Protein AF-A0A314U9C1-F1 (afdb_monomer)

Nearest PDB structures (foldseek):
  5jvl-assembly1_D  TM=9.775E-01  e=1.058E-41  Flaveria trinervia
  5lu4-assembly2_B  TM=9.783E-01  e=4.200E-40  Flaveria trinervia
  5lu4-assembly2_A-3  TM=9.770E-01  e=8.593E-40  Flaveria trinervia
  5jvn-assembly1_A  TM=7.670E-01  e=1.438E-41  Flaveria pringlei
  1vbg-assembly1_A-2  TM=8.220E-01  e=8.151E-39  Zea mays

Foldseek 3Di:
DPADQQDLQRHWFKKKWKAFPDDDPPLIAIQGRQRDDPSNLVSCCVPLNLQLSLVSLLSNLLSLCCQQVVQDSVLLVVLVVVLCVVVVHDDPVPDDSVSSVVSSVVSQVSCCVPPVDGDDNRSVVSVVSSQVSRQVSCPDPSNVVSCVVVVPDDTDTIDIDMGTDDFQQSFQLKWKKKWKCADQEQLHRDIGIFIDHNDDPVCVVVVPDDTHTCVSCCVRQVQLSVVVNVVQVVCCLVVVAIKIWIWIGHNSDIDTDDIDHDHHALNSLVNNLVVSVVVVSDPPVRSVVSDDPVSVCRVVVVVVVVVVVVVVVPDDDDDDDDDDDDDDDD

Radius of gyration: 23.73 Å; Cα contacts (8 Å, |Δi|>4): 498; chains: 1; bounding box: 76×44×63 Å

Mean predicted aligned error: 9.13 Å

Organism: NCBI:txid2094558

Structure (mmCIF, N/CA/C/O backbone):
data_AF-A0A314U9C1-F1
#
_entry.id   AF-A0A314U9C1-F1
#
loop_
_atom_site.group_PDB
_atom_site.id
_atom_site.type_symbol
_atom_site.label_atom_id
_atom_site.label_alt_id
_atom_site.label_comp_id
_atom_site.label_asym_id
_atom_site.label_entity_id
_atom_site.label_seq_id
_atom_site.pdbx_PDB_ins_code
_atom_site.Cartn_x
_atom_site.Cartn_y
_atom_site.Cartn_z
_atom_site.occupancy
_atom_site.B_iso_or_equiv
_atom_site.auth_seq_id
_atom_site.auth_comp_id
_atom_site.auth_asym_id
_atom_site.auth_atom_id
_atom_site.pdbx_PDB_model_num
ATOM 1 N N . MET A 1 1 ? -16.891 -12.366 -6.479 1.00 56.25 1 MET A N 1
ATOM 2 C CA . MET A 1 1 ? -16.934 -11.464 -5.307 1.00 56.25 1 MET A CA 1
ATOM 3 C C . MET A 1 1 ? -18.376 -11.018 -5.141 1.00 56.25 1 MET A C 1
ATOM 5 O O . MET A 1 1 ? -18.954 -10.585 -6.123 1.00 56.25 1 MET A O 1
ATOM 9 N N . GLY A 1 2 ? -18.967 -11.207 -3.962 1.00 78.88 2 GLY A N 1
ATOM 10 C CA . GLY A 1 2 ? -20.333 -10.768 -3.633 1.00 78.88 2 GLY A CA 1
ATOM 11 C C . GLY A 1 2 ? -20.333 -9.863 -2.402 1.00 78.88 2 GLY A C 1
ATOM 12 O O . GLY A 1 2 ? -21.156 -10.052 -1.516 1.00 78.88 2 GLY A O 1
ATOM 13 N N . ALA A 1 3 ? -19.320 -8.997 -2.307 1.00 89.44 3 ALA A N 1
ATOM 14 C CA . ALA A 1 3 ? -19.119 -8.063 -1.205 1.00 89.44 3 ALA A CA 1
ATOM 15 C C . ALA A 1 3 ? -19.839 -6.741 -1.490 1.00 89.44 3 ALA A C 1
ATOM 17 O O . ALA A 1 3 ? -19.961 -6.347 -2.652 1.00 89.44 3 ALA A O 1
ATOM 18 N N . ILE A 1 4 ? -20.314 -6.077 -0.439 1.00 94.12 4 ILE A N 1
ATOM 19 C CA . ILE A 1 4 ? -21.119 -4.857 -0.521 1.00 94.12 4 ILE A CA 1
ATOM 20 C C . ILE A 1 4 ? -20.472 -3.784 0.357 1.00 94.12 4 ILE A C 1
ATOM 22 O O . ILE A 1 4 ? -20.003 -4.048 1.465 1.00 94.12 4 ILE A O 1
ATOM 26 N N . LEU A 1 5 ? -20.409 -2.560 -0.167 1.00 95.81 5 LEU A N 1
ATOM 27 C CA . LEU A 1 5 ? -19.846 -1.419 0.546 1.00 95.81 5 LEU A CA 1
ATOM 28 C C . LEU A 1 5 ? -20.749 -1.072 1.740 1.00 95.81 5 LEU A C 1
ATOM 30 O O . LEU A 1 5 ? -21.926 -0.773 1.544 1.00 95.81 5 LEU A O 1
ATOM 34 N N . GLY A 1 6 ? -20.192 -1.117 2.952 1.00 94.12 6 GLY A N 1
ATOM 35 C CA . GLY A 1 6 ? -20.929 -0.868 4.195 1.00 94.12 6 GLY A CA 1
ATOM 36 C C . GLY A 1 6 ? -21.667 -2.068 4.789 1.00 94.12 6 GLY A C 1
ATOM 37 O O . GLY A 1 6 ? -22.345 -1.893 5.789 1.00 94.12 6 GLY A O 1
ATOM 38 N N . ASP A 1 7 ? -21.550 -3.269 4.212 1.00 95.31 7 ASP A N 1
ATOM 39 C CA . ASP A 1 7 ? -22.171 -4.486 4.758 1.00 95.31 7 ASP A CA 1
ATOM 40 C C . ASP A 1 7 ? -21.198 -5.224 5.702 1.00 95.31 7 ASP A C 1
ATOM 42 O O . ASP A 1 7 ? -20.182 -5.744 5.230 1.00 95.31 7 ASP A O 1
ATOM 46 N N . PRO A 1 8 ? -21.492 -5.343 7.012 1.00 94.12 8 PRO A N 1
ATOM 47 C CA . PRO A 1 8 ? -20.637 -6.064 7.959 1.00 94.12 8 PRO A CA 1
ATOM 48 C C . PRO A 1 8 ? -20.484 -7.560 7.660 1.00 94.12 8 PRO A C 1
ATOM 50 O O . PRO A 1 8 ? -19.458 -8.158 7.973 1.00 94.12 8 PRO A O 1
ATOM 53 N N . SER A 1 9 ? -21.486 -8.198 7.051 1.00 91.19 9 SER A N 1
ATOM 54 C CA . SER A 1 9 ? -21.455 -9.639 6.770 1.00 91.19 9 SER A CA 1
ATOM 55 C C . SER A 1 9 ? -20.537 -9.982 5.594 1.00 91.19 9 SER A C 1
ATOM 57 O O . SER A 1 9 ? -19.915 -11.049 5.555 1.00 91.19 9 SER A O 1
ATOM 59 N N . LYS A 1 10 ? -20.449 -9.073 4.616 1.00 88.62 10 LYS A N 1
ATOM 60 C CA . LYS A 1 10 ? -19.661 -9.227 3.388 1.00 88.62 10 LYS A CA 1
ATOM 61 C C . LYS A 1 10 ? -18.999 -7.897 3.016 1.00 88.62 10 LYS A C 1
ATOM 63 O O . LYS A 1 10 ? -19.335 -7.325 1.975 1.00 88.62 10 LYS A O 1
ATOM 68 N N . PRO A 1 11 ? -18.036 -7.427 3.824 1.00 92.38 11 PRO A N 1
ATOM 69 C CA . PRO A 1 11 ? -17.496 -6.086 3.680 1.00 92.38 11 PRO A CA 1
ATOM 70 C C . PRO A 1 11 ? -16.707 -5.941 2.379 1.00 92.38 11 PRO A C 1
ATOM 72 O O . PRO A 1 11 ? -15.810 -6.735 2.083 1.00 92.38 11 PRO A O 1
ATOM 75 N N . LEU A 1 12 ? -17.046 -4.914 1.600 1.00 95.12 12 LEU A N 1
ATOM 76 C CA . LEU A 1 12 ? -16.223 -4.412 0.502 1.00 95.12 12 LEU A CA 1
ATOM 77 C C . LEU A 1 12 ? -15.470 -3.179 0.992 1.00 95.12 12 LEU A C 1
ATOM 79 O O . LEU A 1 12 ? -16.096 -2.161 1.274 1.00 95.12 12 LEU A O 1
ATOM 83 N N . LEU A 1 13 ? -14.142 -3.268 1.050 1.00 96.94 13 LEU A N 1
ATOM 84 C CA . LEU A 1 13 ? -13.278 -2.116 1.296 1.00 96.94 13 LEU A CA 1
ATOM 85 C C . LEU A 1 13 ? -12.613 -1.672 -0.005 1.00 96.94 13 LEU A C 1
ATOM 87 O O . LEU A 1 13 ? -12.351 -2.493 -0.890 1.00 96.94 13 LEU A O 1
ATOM 91 N N . LEU A 1 14 ? -12.338 -0.376 -0.116 1.00 97.25 14 LEU A N 1
ATOM 92 C CA . LEU A 1 14 ? -11.800 0.248 -1.322 1.00 97.25 14 LEU A CA 1
ATOM 93 C C . LEU A 1 14 ? -10.474 0.963 -1.038 1.00 97.25 14 LEU A C 1
ATOM 95 O O . LEU A 1 14 ? -10.258 1.488 0.053 1.00 97.25 14 LEU A O 1
ATOM 99 N N . SER A 1 15 ? -9.599 1.016 -2.040 1.00 95.31 15 SER A N 1
ATOM 100 C CA . SER A 1 15 ? -8.511 1.988 -2.100 1.00 95.31 15 SER A CA 1
ATOM 101 C C . SER A 1 15 ? -8.838 3.083 -3.101 1.00 95.31 15 SER A C 1
ATOM 103 O O . SER A 1 15 ? -9.305 2.784 -4.205 1.00 95.31 15 SER A O 1
ATOM 105 N N . ILE A 1 16 ? -8.517 4.320 -2.741 1.00 94.94 16 ILE A N 1
ATOM 106 C CA . ILE A 1 16 ? -8.622 5.498 -3.595 1.00 94.94 16 ILE A CA 1
ATOM 107 C C . ILE A 1 16 ? -7.209 5.974 -3.904 1.00 94.94 16 ILE A C 1
ATOM 109 O O . ILE A 1 16 ? -6.466 6.343 -2.997 1.00 94.94 16 ILE A O 1
ATOM 113 N N . ARG A 1 17 ? -6.830 5.927 -5.183 1.00 91.69 17 ARG A N 1
ATOM 114 C CA . ARG A 1 17 ? -5.492 6.307 -5.652 1.00 91.69 17 ARG A CA 1
ATOM 115 C C . ARG A 1 17 ? -5.594 7.354 -6.746 1.00 91.69 17 ARG A C 1
ATOM 117 O O . ARG A 1 17 ? -6.328 7.175 -7.719 1.00 91.69 17 ARG A O 1
ATOM 124 N N . SER A 1 18 ? -4.827 8.424 -6.617 1.00 89.25 18 SER A N 1
ATOM 125 C CA . SER A 1 18 ? -4.703 9.435 -7.664 1.00 89.25 18 SER A CA 1
ATOM 126 C C . SER A 1 18 ? -3.820 8.940 -8.819 1.00 89.25 18 SER A C 1
ATOM 128 O O . SER A 1 18 ? -2.934 8.103 -8.637 1.00 89.25 18 SER A O 1
ATOM 130 N N . GLY A 1 19 ? -4.089 9.408 -10.041 1.00 86.25 19 GLY A N 1
ATOM 131 C CA . GLY A 1 19 ? -3.334 9.001 -11.227 1.00 86.25 19 GLY A CA 1
ATOM 132 C C . GLY A 1 19 ? -3.379 10.035 -12.345 1.00 86.25 19 GLY A C 1
ATOM 133 O O . GLY A 1 19 ? -4.405 10.221 -12.992 1.00 86.25 19 GLY A O 1
ATOM 134 N N . ALA A 1 20 ? -2.251 10.687 -12.616 1.00 85.06 20 ALA A N 1
ATOM 135 C CA . ALA A 1 20 ? -2.104 11.610 -13.739 1.00 85.06 20 ALA A CA 1
ATOM 136 C C . ALA A 1 20 ? -1.551 10.909 -14.993 1.00 85.06 20 ALA A C 1
ATOM 138 O O . ALA A 1 20 ? -0.918 9.858 -14.911 1.00 85.06 20 ALA A O 1
ATOM 139 N N . ALA A 1 21 ? -1.731 11.530 -16.165 1.00 85.75 21 ALA A N 1
ATOM 140 C CA . ALA A 1 21 ? -1.227 10.994 -17.438 1.00 85.75 21 ALA A CA 1
ATOM 141 C C . ALA A 1 21 ? 0.309 10.872 -17.491 1.00 85.75 21 ALA A C 1
ATOM 143 O O . ALA A 1 21 ? 0.846 10.089 -18.271 1.00 85.75 21 ALA A O 1
ATOM 144 N N . ILE A 1 22 ? 1.017 11.651 -16.668 1.00 83.25 22 ILE A N 1
ATOM 145 C CA . ILE A 1 22 ? 2.467 11.568 -16.491 1.00 83.25 22 ILE A CA 1
ATOM 146 C C . ILE A 1 22 ? 2.744 11.188 -15.038 1.00 83.25 22 ILE A C 1
ATOM 148 O O . ILE A 1 22 ? 2.133 11.728 -14.117 1.00 83.25 22 ILE A O 1
ATOM 152 N N . SER A 1 23 ? 3.692 10.272 -14.835 1.00 76.62 23 SER A N 1
ATOM 153 C CA . SER A 1 23 ? 4.072 9.801 -13.504 1.00 76.62 23 SER A CA 1
ATOM 154 C C . SER A 1 23 ? 4.625 10.939 -12.640 1.00 76.62 23 SER A C 1
ATOM 156 O O . SER A 1 23 ? 5.684 11.493 -12.935 1.00 76.62 23 SER A O 1
ATOM 158 N N . MET A 1 24 ? 3.966 11.199 -11.511 1.00 78.69 24 MET A N 1
ATOM 159 C CA . MET A 1 24 ? 4.386 12.160 -10.485 1.00 78.69 24 MET A CA 1
ATOM 160 C C . MET A 1 24 ? 4.609 11.422 -9.148 1.00 78.69 24 MET A C 1
ATOM 162 O O . MET A 1 24 ? 3.731 11.428 -8.288 1.00 78.69 24 MET A O 1
ATOM 166 N N . PRO A 1 25 ? 5.739 10.703 -8.976 1.00 69.56 25 PRO A N 1
ATOM 167 C CA . PRO A 1 25 ? 5.965 9.865 -7.798 1.00 69.56 25 PRO A CA 1
ATOM 168 C C . PRO A 1 25 ? 6.074 10.698 -6.518 1.00 69.56 25 PRO A C 1
ATOM 170 O O . PRO A 1 25 ? 6.749 11.727 -6.506 1.00 69.56 25 PRO A O 1
ATOM 173 N N . GLY A 1 26 ? 5.424 10.228 -5.451 1.00 68.69 26 GLY A N 1
ATOM 174 C CA . GLY A 1 26 ? 5.410 10.887 -4.142 1.00 68.69 26 GLY A CA 1
ATOM 175 C C . GLY A 1 26 ? 4.565 12.162 -4.078 1.00 68.69 26 GLY A C 1
ATOM 176 O O . GLY A 1 26 ? 4.630 12.869 -3.083 1.00 68.69 26 GLY A O 1
ATOM 177 N N . MET A 1 27 ? 3.807 12.484 -5.128 1.00 69.88 27 MET A N 1
ATOM 178 C CA . MET A 1 27 ? 2.994 13.707 -5.214 1.00 69.88 27 MET A CA 1
ATOM 179 C C . MET A 1 27 ? 1.499 13.454 -5.024 1.00 69.88 27 MET A C 1
ATOM 181 O O . MET A 1 27 ? 0.703 14.374 -5.172 1.00 69.88 27 MET A O 1
ATOM 185 N N . MET A 1 28 ? 1.134 12.195 -4.822 1.00 67.75 28 MET A N 1
ATOM 186 C CA . MET A 1 28 ? -0.198 11.663 -5.032 1.00 67.75 28 MET A CA 1
ATOM 187 C C . MET A 1 28 ? -0.521 10.756 -3.855 1.00 67.75 28 MET A C 1
ATOM 189 O O . MET A 1 28 ? 0.091 9.696 -3.713 1.00 67.75 28 MET A O 1
ATOM 193 N N . ASP A 1 29 ? -1.439 11.207 -3.008 1.00 74.62 29 ASP A N 1
ATOM 194 C CA . ASP A 1 29 ? -1.812 10.484 -1.801 1.00 74.62 29 ASP A CA 1
ATOM 195 C C . ASP A 1 29 ? -2.751 9.321 -2.137 1.00 74.62 29 ASP A C 1
ATOM 197 O O . ASP A 1 29 ? -3.464 9.315 -3.153 1.00 74.62 29 ASP A O 1
ATOM 201 N N . THR A 1 30 ? -2.693 8.296 -1.294 1.00 84.50 30 THR A N 1
ATOM 202 C CA . THR A 1 30 ? -3.498 7.080 -1.392 1.00 84.50 30 THR A CA 1
ATOM 203 C C . THR A 1 30 ? -4.272 6.916 -0.100 1.00 84.50 30 THR A C 1
ATOM 205 O O . THR A 1 30 ? -3.699 7.049 0.972 1.00 84.50 30 THR A O 1
ATOM 208 N N . VAL A 1 31 ? -5.553 6.574 -0.210 1.00 91.56 31 VAL A N 1
ATOM 209 C CA . VAL A 1 31 ? -6.381 6.178 0.931 1.00 91.56 31 VAL A CA 1
ATOM 210 C C . VAL A 1 31 ? -6.695 4.696 0.793 1.00 91.56 31 VAL A C 1
ATOM 212 O O . VAL A 1 31 ? -7.304 4.285 -0.194 1.00 91.56 31 VAL A O 1
ATOM 215 N N . LEU A 1 32 ? -6.271 3.880 1.755 1.00 93.31 32 LEU A N 1
ATOM 216 C CA . LEU A 1 32 ? -6.616 2.456 1.847 1.00 93.31 32 LEU A CA 1
ATOM 217 C C . LEU A 1 32 ? -7.765 2.233 2.837 1.00 93.31 32 LEU A C 1
ATOM 219 O O . LEU A 1 32 ? -8.066 3.094 3.657 1.00 93.31 32 LEU A O 1
ATOM 223 N N . ASN A 1 33 ? -8.368 1.043 2.787 1.00 96.38 33 ASN A N 1
ATOM 224 C CA . ASN A 1 33 ? -9.383 0.579 3.741 1.00 96.38 33 ASN A CA 1
ATOM 225 C C . ASN A 1 33 ? -10.668 1.441 3.800 1.00 96.38 33 ASN A C 1
ATOM 227 O O . ASN A 1 33 ? -11.408 1.374 4.783 1.00 96.38 33 ASN A O 1
ATOM 231 N N . LEU A 1 34 ? -10.972 2.207 2.744 1.00 98.06 34 LEU A N 1
ATOM 232 C CA . LEU A 1 34 ? -12.190 3.013 2.669 1.00 98.06 34 LEU A CA 1
ATOM 233 C C . LEU A 1 34 ? -13.428 2.123 2.751 1.00 98.06 34 LEU A C 1
ATOM 235 O O . LEU A 1 34 ? -13.518 1.104 2.064 1.00 98.06 34 LEU A O 1
ATOM 239 N N . GLY A 1 35 ? -14.392 2.538 3.567 1.00 97.56 35 GLY A N 1
ATOM 240 C CA . GLY A 1 35 ? -15.614 1.801 3.867 1.00 97.56 35 GLY A CA 1
ATOM 241 C C . GLY A 1 35 ? -15.638 1.194 5.266 1.00 97.56 35 GLY A C 1
ATOM 242 O O . GLY A 1 35 ? -16.662 0.634 5.651 1.00 97.56 35 GLY A O 1
ATOM 243 N N . LEU A 1 36 ? -14.549 1.310 6.034 1.00 98.25 36 LEU A N 1
ATOM 244 C CA . LEU A 1 36 ? -14.550 0.944 7.446 1.00 98.25 36 LEU A CA 1
ATOM 245 C C . LEU A 1 36 ? -15.387 1.924 8.275 1.00 98.25 36 LEU A C 1
ATOM 247 O O . LEU A 1 36 ? -15.324 3.144 8.117 1.00 98.25 36 LEU A O 1
ATOM 251 N N . ASN A 1 37 ? -16.154 1.345 9.187 1.00 98.06 37 ASN A N 1
ATOM 252 C CA . ASN A 1 37 ? -16.865 1.988 10.281 1.00 98.06 37 ASN A CA 1
ATOM 253 C C . ASN A 1 37 ? -17.025 0.950 11.410 1.00 98.06 37 ASN A C 1
ATOM 255 O O . ASN A 1 37 ? -16.513 -0.166 11.299 1.00 98.06 37 ASN A O 1
ATOM 259 N N . ASP A 1 38 ? -17.747 1.288 12.475 1.00 97.81 38 ASP A N 1
ATOM 260 C CA . ASP A 1 38 ? -17.855 0.439 13.671 1.00 97.81 38 ASP A CA 1
ATOM 261 C C . ASP A 1 38 ? -18.551 -0.903 13.422 1.00 97.81 38 ASP A C 1
ATOM 263 O O . ASP A 1 38 ? -18.180 -1.926 14.000 1.00 97.81 38 ASP A O 1
ATOM 267 N N . GLU A 1 39 ? -19.524 -0.927 12.517 1.00 97.19 39 GLU A N 1
ATOM 268 C CA . GLU A 1 39 ? -20.247 -2.144 12.157 1.00 97.19 39 GLU A CA 1
ATOM 269 C C . GLU A 1 39 ? -19.386 -3.016 11.233 1.00 97.19 39 GLU A C 1
ATOM 271 O O . GLU A 1 39 ? -19.198 -4.213 11.461 1.00 97.19 39 GLU A O 1
ATOM 276 N N . VAL A 1 40 ? -18.795 -2.398 10.207 1.00 97.25 40 VAL A N 1
ATOM 277 C CA . VAL A 1 40 ? -17.963 -3.069 9.203 1.00 97.25 40 VAL A CA 1
ATOM 278 C C . VAL A 1 40 ? -16.679 -3.619 9.825 1.00 97.25 40 VAL A C 1
ATOM 280 O O . VAL A 1 40 ? -16.274 -4.729 9.477 1.00 97.25 40 VAL A O 1
ATOM 283 N N . VAL A 1 41 ? -16.048 -2.904 10.766 1.00 97.38 41 VAL A N 1
ATOM 284 C CA . VAL A 1 41 ? -14.841 -3.394 11.452 1.00 97.38 41 VAL A CA 1
ATOM 285 C C . VAL A 1 41 ? -15.151 -4.606 12.325 1.00 97.38 41 VAL A C 1
ATOM 287 O O . VAL A 1 41 ? -14.351 -5.538 12.353 1.00 97.38 41 VAL A O 1
ATOM 290 N N . ALA A 1 42 ? -16.317 -4.656 12.977 1.00 95.69 42 ALA A N 1
ATOM 291 C CA . ALA A 1 42 ? -16.738 -5.823 13.749 1.00 95.69 42 ALA A CA 1
ATOM 292 C C . ALA A 1 42 ? -16.966 -7.044 12.839 1.00 95.69 42 ALA A C 1
ATOM 294 O O . ALA A 1 42 ? -16.524 -8.152 13.149 1.00 95.69 42 ALA A O 1
ATOM 295 N N . GLY A 1 43 ? -17.579 -6.834 11.671 1.00 94.19 43 GLY A N 1
ATOM 296 C CA . GLY A 1 43 ? -17.726 -7.868 10.646 1.00 94.19 43 GLY A CA 1
ATOM 297 C C . GLY A 1 43 ? -16.389 -8.366 10.086 1.00 94.19 43 GLY A C 1
ATOM 298 O O . GLY A 1 43 ? -16.151 -9.572 9.972 1.00 94.19 43 GLY A O 1
ATOM 299 N N . LEU A 1 44 ? -15.469 -7.441 9.802 1.00 93.56 44 LEU A N 1
ATOM 300 C CA . LEU A 1 44 ? -14.110 -7.759 9.365 1.00 93.56 44 LEU A CA 1
ATOM 301 C C . LEU A 1 44 ? -13.334 -8.525 10.446 1.00 93.56 44 LEU A C 1
ATOM 303 O O . LEU A 1 44 ? -12.652 -9.500 10.135 1.00 93.56 44 LEU A O 1
ATOM 307 N N . ALA A 1 45 ? -13.479 -8.127 11.710 1.00 94.56 45 ALA A N 1
ATOM 308 C CA . ALA A 1 45 ? -12.868 -8.774 12.865 1.00 94.56 45 ALA A CA 1
ATOM 309 C C . ALA A 1 45 ? -13.326 -10.230 13.013 1.00 94.56 45 ALA A C 1
ATOM 311 O O . ALA A 1 45 ? -12.496 -11.112 13.238 1.00 94.56 45 ALA A O 1
ATOM 312 N N . ALA A 1 46 ? -14.622 -10.494 12.819 1.00 90.44 46 ALA A N 1
ATOM 313 C CA . ALA A 1 46 ? -15.185 -11.839 12.891 1.00 90.44 46 ALA A CA 1
ATOM 314 C C . ALA A 1 46 ? -14.624 -12.782 11.812 1.00 90.44 46 ALA A C 1
ATOM 316 O O . ALA A 1 46 ? -14.512 -13.985 12.040 1.00 90.44 46 ALA A O 1
ATOM 317 N N . LYS A 1 47 ? -14.264 -12.246 10.639 1.00 85.06 47 LYS A N 1
ATOM 318 C CA . LYS A 1 47 ? -13.779 -13.039 9.502 1.00 85.06 47 LYS A CA 1
ATOM 319 C C . LYS A 1 47 ? -12.258 -13.182 9.456 1.00 85.06 47 LYS A C 1
ATOM 321 O O . LYS A 1 47 ? -11.758 -14.244 9.101 1.00 85.06 47 LYS A O 1
ATOM 326 N N . SER A 1 48 ? -11.545 -12.109 9.779 1.00 86.19 48 SER A N 1
ATOM 327 C CA . SER A 1 48 ? -10.112 -11.959 9.501 1.00 86.19 48 SER A CA 1
ATOM 328 C C . SER A 1 48 ? -9.269 -11.741 10.764 1.00 86.19 48 SER A C 1
ATOM 330 O O . SER A 1 48 ? -8.062 -11.531 10.672 1.00 86.19 48 SER A O 1
ATOM 332 N N . GLY A 1 49 ? -9.893 -11.792 11.944 1.00 91.31 49 GLY A N 1
ATOM 333 C CA . GLY A 1 49 ? -9.251 -11.595 13.239 1.00 91.31 49 GLY A CA 1
ATOM 334 C C . GLY A 1 49 ? -9.337 -10.151 13.733 1.00 91.31 49 GLY A C 1
ATOM 335 O O . GLY A 1 49 ? -9.116 -9.190 12.993 1.00 91.31 49 GLY A O 1
ATOM 336 N N . GLU A 1 50 ? -9.626 -9.994 15.027 1.00 93.88 50 GLU A N 1
ATOM 337 C CA . GLU A 1 50 ? -9.884 -8.679 15.619 1.00 93.88 50 GLU A CA 1
ATOM 338 C C . GLU A 1 50 ? -8.685 -7.735 15.525 1.00 93.88 50 GLU A C 1
ATOM 340 O O . GLU A 1 50 ? -8.836 -6.573 15.153 1.00 93.88 50 GLU A O 1
ATOM 345 N N . ARG A 1 51 ? -7.477 -8.226 15.828 1.00 91.44 51 ARG A N 1
ATOM 346 C CA . ARG A 1 51 ? -6.279 -7.381 15.818 1.00 91.44 51 ARG A CA 1
ATOM 347 C C . ARG A 1 51 ? -6.062 -6.725 14.450 1.00 91.44 51 ARG A C 1
ATOM 349 O O . ARG A 1 51 ? -5.779 -5.536 14.397 1.00 91.44 51 ARG A O 1
ATOM 356 N N . PHE A 1 52 ? -6.203 -7.488 13.366 1.00 91.88 52 PHE A N 1
ATOM 357 C CA . PHE A 1 52 ? -6.052 -6.988 11.998 1.00 91.88 52 PHE A CA 1
ATOM 358 C C . PHE A 1 52 ? -7.124 -5.948 11.652 1.00 91.88 52 PHE A C 1
ATOM 360 O O . PHE A 1 52 ? -6.802 -4.898 11.096 1.00 91.88 52 PHE A O 1
ATOM 367 N N . ALA A 1 53 ? -8.383 -6.216 12.004 1.00 95.25 53 ALA A N 1
ATOM 368 C CA . ALA A 1 53 ? -9.487 -5.320 11.685 1.00 95.25 53 ALA A CA 1
ATOM 369 C C . ALA A 1 53 ? -9.332 -3.957 12.377 1.00 95.25 53 ALA A C 1
ATOM 371 O O . ALA A 1 53 ? -9.417 -2.922 11.718 1.00 95.25 53 ALA A O 1
ATOM 372 N N . TYR A 1 54 ? -9.026 -3.947 13.679 1.00 96.88 54 TYR A N 1
ATOM 373 C CA . TYR A 1 54 ? -8.846 -2.700 14.426 1.00 96.88 54 TYR A CA 1
ATOM 374 C C . TYR A 1 54 ? -7.528 -1.986 14.101 1.00 96.88 54 TYR A C 1
ATOM 376 O O . TYR A 1 54 ? -7.513 -0.758 14.089 1.00 96.88 54 TYR A O 1
ATOM 384 N N . ASP A 1 55 ? -6.453 -2.708 13.752 1.00 94.06 55 ASP A N 1
ATOM 385 C CA . ASP A 1 55 ? -5.235 -2.078 13.213 1.00 94.06 55 ASP A CA 1
ATOM 386 C C . ASP A 1 55 ? -5.516 -1.383 11.870 1.00 94.06 55 ASP A C 1
ATOM 388 O O . ASP A 1 55 ? -5.129 -0.237 11.662 1.00 94.06 55 ASP A O 1
ATOM 392 N N . SER A 1 56 ? -6.271 -2.038 10.984 1.00 94.88 56 SER A N 1
ATOM 393 C CA . SER A 1 56 ? -6.674 -1.456 9.698 1.00 94.88 56 SER A CA 1
ATOM 394 C C . SER A 1 56 ? -7.594 -0.247 9.882 1.00 94.88 56 SER A C 1
ATOM 396 O O . SER A 1 56 ? -7.500 0.715 9.119 1.00 94.88 56 SER A O 1
ATOM 398 N N . TYR A 1 57 ? -8.459 -0.270 10.901 1.00 97.69 57 TYR A N 1
ATOM 399 C CA . TYR A 1 57 ? -9.379 0.826 11.189 1.00 97.69 57 TYR A CA 1
ATOM 400 C C . TYR A 1 57 ? -8.678 2.048 11.779 1.00 97.69 57 TYR A C 1
ATOM 402 O O . TYR A 1 57 ? -8.921 3.150 11.295 1.00 97.69 57 TYR A O 1
ATOM 410 N N . ARG A 1 58 ? -7.747 1.887 12.735 1.00 96.75 58 ARG A N 1
ATOM 411 C CA . ARG A 1 58 ? -6.961 3.037 13.223 1.00 96.75 58 ARG A CA 1
ATOM 412 C C . ARG A 1 58 ? -6.145 3.689 12.100 1.00 96.75 58 ARG A C 1
ATOM 414 O O . ARG A 1 58 ? -6.133 4.908 12.003 1.00 96.75 58 ARG A O 1
ATOM 421 N N . ARG A 1 59 ? -5.534 2.892 11.210 1.00 94.81 59 ARG A N 1
ATOM 422 C CA . ARG A 1 59 ? -4.756 3.393 10.066 1.00 94.81 59 ARG A CA 1
ATOM 423 C C . ARG A 1 59 ? -5.648 4.133 9.083 1.00 94.81 59 ARG A C 1
ATOM 425 O O . ARG A 1 59 ? -5.269 5.173 8.565 1.00 94.81 59 ARG A O 1
ATOM 432 N N . PHE A 1 60 ? -6.855 3.617 8.851 1.00 97.38 60 PHE A N 1
ATOM 433 C CA . PHE A 1 60 ? -7.835 4.309 8.025 1.00 97.38 60 PHE A CA 1
ATOM 434 C C . PHE A 1 60 ? -8.255 5.650 8.627 1.00 97.38 60 PHE A C 1
ATOM 436 O O . PHE A 1 60 ? -8.313 6.631 7.898 1.00 97.38 60 PHE A O 1
ATOM 443 N N . LEU A 1 61 ? -8.520 5.705 9.935 1.00 98.12 61 LEU A N 1
ATOM 444 C CA . LEU A 1 61 ? -8.892 6.946 10.618 1.00 98.12 61 LEU A CA 1
ATOM 445 C C . LEU A 1 61 ? -7.796 8.009 10.509 1.00 98.12 61 LEU A C 1
ATOM 447 O O . LEU A 1 61 ? -8.114 9.159 10.229 1.00 98.12 61 LEU A O 1
ATOM 451 N N . ASP A 1 62 ? -6.536 7.631 10.686 1.00 96.75 62 ASP A N 1
ATOM 452 C CA . ASP A 1 62 ? -5.398 8.538 10.524 1.00 96.75 62 ASP A CA 1
ATOM 453 C C . ASP A 1 62 ? -5.267 9.019 9.071 1.00 96.75 62 ASP A C 1
ATOM 455 O O . ASP A 1 62 ? -5.460 10.194 8.771 1.00 96.75 62 ASP A O 1
ATOM 459 N N . MET A 1 63 ? -5.095 8.086 8.133 1.00 94.38 63 MET A N 1
ATOM 460 C CA . MET A 1 63 ? -4.881 8.383 6.714 1.00 94.38 63 MET A CA 1
ATOM 461 C C . MET A 1 63 ? -6.052 9.135 6.069 1.00 94.38 63 MET A C 1
ATOM 463 O O . MET A 1 63 ? -5.839 10.041 5.269 1.00 94.38 63 MET A O 1
ATOM 467 N N . PHE A 1 64 ? -7.302 8.786 6.388 1.00 97.19 64 PHE A N 1
ATOM 468 C CA . PHE A 1 64 ? -8.466 9.541 5.915 1.00 97.19 64 PHE A CA 1
ATOM 469 C C . PHE A 1 64 ? -8.510 10.933 6.558 1.00 97.19 64 PHE A C 1
ATOM 471 O O . PHE A 1 64 ? -8.859 11.911 5.897 1.00 97.19 64 PHE A O 1
ATOM 478 N N . GLY A 1 65 ? -8.116 11.043 7.827 1.00 97.00 65 GLY A N 1
ATOM 479 C CA . 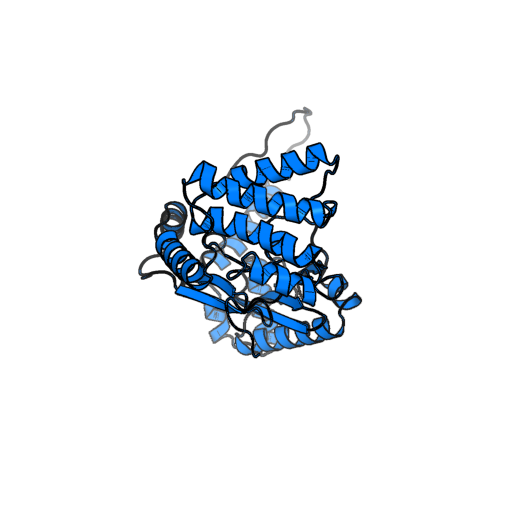GLY A 1 65 ? -8.058 12.306 8.550 1.00 97.00 65 GLY A CA 1
ATOM 480 C C . GLY A 1 65 ? -7.055 13.256 7.910 1.00 97.00 65 GLY A C 1
ATOM 481 O O . GLY A 1 65 ? -7.409 14.386 7.583 1.00 97.00 65 GLY A O 1
ATOM 482 N N . ASP A 1 66 ? -5.842 12.775 7.664 1.00 94.38 66 ASP A N 1
ATOM 483 C CA . ASP A 1 66 ? -4.756 13.539 7.054 1.00 94.38 66 ASP A CA 1
ATOM 484 C C . ASP A 1 66 ? -5.042 13.876 5.592 1.00 94.38 66 ASP A C 1
ATOM 486 O O . ASP A 1 66 ? -5.170 15.050 5.236 1.00 94.38 66 ASP A O 1
ATOM 490 N N . VAL A 1 67 ? -5.264 12.862 4.757 1.00 91.69 67 VAL A N 1
ATOM 491 C CA . VAL A 1 67 ? -5.364 13.044 3.303 1.00 91.69 67 VAL A CA 1
ATOM 492 C C . VAL A 1 67 ? -6.678 13.702 2.883 1.00 91.69 67 VAL A C 1
ATOM 494 O O . VAL A 1 67 ? -6.692 14.516 1.960 1.00 91.69 67 VAL A O 1
ATOM 497 N N . VAL A 1 68 ? -7.802 13.344 3.513 1.00 95.06 68 VAL A N 1
ATOM 498 C CA . VAL A 1 68 ? -9.139 13.776 3.062 1.00 95.06 68 VAL A CA 1
ATOM 499 C C . VAL A 1 68 ? -9.662 14.949 3.879 1.00 95.06 68 VAL A C 1
ATOM 501 O O . VAL A 1 68 ? -10.232 15.881 3.314 1.00 95.06 68 VAL A O 1
ATOM 504 N N . MET A 1 69 ? -9.469 14.922 5.198 1.00 94.81 69 MET A N 1
ATOM 505 C CA . MET A 1 69 ? -10.000 15.958 6.090 1.00 94.81 69 MET A CA 1
ATOM 506 C C . MET A 1 69 ? -8.971 17.047 6.423 1.00 94.81 69 MET A C 1
ATOM 508 O O . MET A 1 69 ? -9.340 18.077 6.998 1.00 94.81 69 MET A O 1
ATOM 512 N N . GLY A 1 70 ? -7.695 16.869 6.057 1.00 93.44 70 GLY A N 1
ATOM 513 C CA . GLY A 1 70 ? -6.613 17.805 6.368 1.00 93.44 70 GLY A CA 1
ATOM 514 C C . GLY A 1 70 ? -6.379 17.954 7.874 1.00 93.44 70 GLY A C 1
ATOM 515 O O . GLY A 1 70 ? -6.236 19.081 8.359 1.00 93.44 70 GLY A O 1
ATOM 516 N N . ILE A 1 71 ? -6.466 16.851 8.618 1.00 96.44 71 ILE A N 1
ATOM 517 C CA . ILE A 1 71 ? -6.111 16.736 10.037 1.00 96.44 71 ILE A CA 1
ATOM 518 C C . ILE A 1 71 ? -4.653 16.277 10.102 1.00 96.44 71 ILE A C 1
ATOM 520 O O . ILE A 1 71 ? -4.381 15.175 9.651 1.00 96.44 71 ILE A O 1
ATOM 524 N N . PRO A 1 72 ? -3.721 17.053 10.675 1.00 95.25 72 PRO A N 1
ATOM 525 C CA . PRO A 1 72 ? -2.312 16.676 10.667 1.00 95.25 72 PRO A CA 1
ATOM 526 C C . PRO A 1 72 ? -2.074 15.285 11.267 1.00 95.25 72 PRO A C 1
ATOM 528 O O . PRO A 1 72 ? -2.476 15.036 12.404 1.00 95.25 72 PRO A O 1
ATOM 531 N N . HIS A 1 73 ? -1.339 14.427 10.557 1.00 93.69 73 HIS A N 1
ATOM 532 C CA . HIS A 1 73 ? -0.903 13.112 11.052 1.00 93.69 73 HIS A CA 1
ATOM 533 C C . HIS A 1 73 ? -0.317 13.147 12.483 1.00 93.69 73 HIS A C 1
ATOM 535 O O . HIS A 1 73 ? -0.581 12.272 13.306 1.00 93.69 73 HIS A O 1
ATOM 541 N N . SER A 1 74 ? 0.390 14.227 12.849 1.00 96.12 74 SER A N 1
ATOM 542 C CA . SER A 1 74 ? 0.930 14.428 14.203 1.00 96.12 74 SER A CA 1
ATOM 543 C C . SER A 1 74 ? -0.122 14.355 15.317 1.00 96.12 74 SER A C 1
ATOM 545 O O . SER A 1 74 ? 0.203 13.965 16.435 1.00 96.12 74 SER A O 1
ATOM 547 N N . SER A 1 75 ? -1.374 14.723 15.032 1.00 97.31 75 SER A N 1
ATOM 548 C CA . SER A 1 75 ? -2.479 14.653 15.993 1.00 97.31 75 SER A CA 1
ATOM 549 C C . SER A 1 75 ? -2.888 13.211 16.311 1.00 97.31 75 SER A C 1
ATOM 551 O O . SER A 1 75 ? -3.344 12.939 17.421 1.00 97.31 75 SER A O 1
ATOM 553 N N . PHE A 1 76 ? -2.709 12.283 15.368 1.00 97.25 76 PHE A N 1
ATOM 554 C CA . PHE A 1 76 ? -2.940 10.850 15.569 1.00 97.25 76 PHE A CA 1
ATOM 555 C C . PHE A 1 76 ? -1.731 10.174 16.219 1.00 97.25 76 PHE A C 1
ATOM 557 O O . PHE A 1 76 ? -1.897 9.378 17.150 1.00 97.25 76 PHE A O 1
ATOM 564 N N . GLU A 1 77 ? -0.521 10.546 15.798 1.00 94.81 77 GLU A N 1
ATOM 565 C CA . GLU A 1 77 ? 0.720 10.039 16.391 1.00 94.81 77 GLU A CA 1
ATOM 566 C C . GLU A 1 77 ? 0.851 10.397 17.872 1.00 94.81 77 GLU A C 1
ATOM 568 O O . GLU A 1 77 ? 1.221 9.550 18.682 1.00 94.81 77 GLU A O 1
ATOM 573 N N . GLU A 1 78 ? 0.440 11.601 18.284 1.00 96.50 78 GLU A N 1
ATOM 574 C CA . GLU A 1 78 ? 0.427 11.974 19.704 1.00 96.50 78 GLU A CA 1
ATOM 575 C C . GLU A 1 78 ? -0.402 10.992 20.552 1.00 96.50 78 GLU A C 1
ATOM 577 O O . GLU A 1 78 ? 0.023 10.583 21.638 1.00 96.50 78 GLU A O 1
ATOM 582 N N . LYS A 1 79 ? -1.578 10.574 20.063 1.00 97.56 79 LYS A N 1
ATOM 583 C CA . LYS A 1 79 ? -2.438 9.618 20.779 1.00 97.56 79 LYS A CA 1
ATOM 584 C C . LYS A 1 79 ? -1.809 8.219 20.803 1.00 97.56 79 LYS A C 1
ATOM 586 O O . LYS A 1 79 ? -1.855 7.558 21.842 1.00 97.56 79 LYS A O 1
ATOM 591 N N . LEU A 1 80 ? -1.198 7.782 19.698 1.00 96.06 80 LEU A N 1
ATOM 592 C CA . LEU A 1 80 ? -0.514 6.488 19.610 1.00 96.06 80 LEU A CA 1
ATOM 593 C C . LEU A 1 80 ? 0.689 6.420 20.557 1.00 96.06 80 LEU A C 1
ATOM 595 O O . LEU A 1 80 ? 0.771 5.497 21.367 1.00 96.06 80 LEU A O 1
ATOM 599 N N . GLU A 1 81 ? 1.582 7.407 20.510 1.00 95.44 81 GLU A N 1
ATOM 600 C CA . GLU A 1 81 ? 2.766 7.480 21.370 1.00 95.44 81 GLU A CA 1
ATOM 601 C C . GLU A 1 81 ? 2.394 7.564 22.852 1.00 95.44 81 GLU A C 1
ATOM 603 O O . GLU A 1 81 ? 2.977 6.878 23.696 1.00 95.44 81 GLU A O 1
ATOM 608 N N . LYS A 1 82 ? 1.351 8.330 23.190 1.00 96.56 82 LYS A N 1
ATOM 609 C CA . LYS A 1 82 ? 0.833 8.384 24.560 1.00 96.56 82 LYS A CA 1
ATOM 610 C C . LYS A 1 82 ? 0.332 7.019 25.031 1.00 96.56 82 LYS A C 1
ATOM 612 O O . LYS A 1 82 ? 0.644 6.612 26.151 1.00 96.56 82 LYS A O 1
ATOM 617 N N . LEU A 1 83 ? -0.420 6.300 24.195 1.00 96.06 83 LEU A N 1
ATOM 618 C CA . LEU A 1 83 ? -0.898 4.959 24.530 1.00 96.06 83 LEU A CA 1
ATOM 619 C C . LEU A 1 83 ? 0.271 3.977 24.687 1.00 96.06 83 LEU A C 1
ATOM 621 O O . LEU A 1 83 ? 0.311 3.233 25.666 1.00 96.06 83 LEU A O 1
ATOM 625 N N . LYS A 1 84 ? 1.254 4.016 23.783 1.00 95.12 84 LYS A N 1
ATOM 626 C CA . LYS A 1 84 ? 2.482 3.212 23.866 1.00 95.12 84 LYS A CA 1
ATOM 627 C C . LYS A 1 84 ? 3.251 3.462 25.163 1.00 95.12 84 LYS A C 1
ATOM 629 O O . LYS A 1 84 ? 3.593 2.506 25.859 1.00 95.12 84 LYS A O 1
ATOM 634 N N . SER A 1 85 ? 3.416 4.729 25.545 1.00 95.75 85 SER A N 1
ATOM 635 C CA . SER A 1 85 ? 4.052 5.129 26.803 1.00 95.75 85 SER A CA 1
ATOM 636 C C . SER A 1 85 ? 3.303 4.595 28.031 1.00 95.75 85 SER A C 1
ATOM 638 O O . SER A 1 85 ? 3.922 4.012 28.919 1.00 95.75 85 SER A O 1
ATOM 640 N N . ILE A 1 86 ? 1.966 4.696 28.056 1.00 95.69 86 ILE A N 1
ATOM 641 C CA . ILE A 1 86 ? 1.126 4.162 29.147 1.00 95.69 86 ILE A CA 1
ATOM 642 C C . ILE A 1 86 ? 1.255 2.637 29.263 1.00 95.69 86 ILE A C 1
ATOM 644 O O . ILE A 1 86 ? 1.265 2.097 30.369 1.00 95.69 86 ILE A O 1
ATOM 648 N N . LYS A 1 87 ? 1.341 1.934 28.130 1.00 95.12 87 LYS A N 1
ATOM 649 C CA . LYS A 1 87 ? 1.433 0.466 28.082 1.00 95.12 87 LYS A CA 1
ATOM 650 C C . LYS A 1 87 ? 2.873 -0.049 28.202 1.00 95.12 87 LYS A C 1
ATOM 652 O O . LYS A 1 87 ? 3.063 -1.258 28.313 1.00 95.12 87 LYS A O 1
ATOM 657 N N . GLY A 1 88 ? 3.873 0.836 28.198 1.00 94.94 88 GLY A N 1
ATOM 658 C CA . GLY A 1 88 ? 5.290 0.483 28.292 1.00 94.94 88 GLY A CA 1
ATOM 659 C C . GLY A 1 88 ? 5.807 -0.308 27.087 1.00 94.94 88 GLY A C 1
ATOM 660 O O . GLY A 1 88 ? 6.631 -1.207 27.255 1.00 94.94 88 GLY A O 1
ATOM 661 N N . VAL A 1 89 ? 5.297 -0.025 25.884 1.00 92.56 89 VAL A N 1
ATOM 662 C CA . VAL A 1 89 ? 5.719 -0.686 24.639 1.00 92.56 89 VAL A CA 1
ATOM 663 C C . VAL A 1 89 ? 6.332 0.318 23.670 1.00 92.56 89 VAL A C 1
ATOM 665 O O . VAL A 1 89 ? 5.832 1.422 23.524 1.00 92.56 89 VAL A O 1
ATOM 668 N N . GLU A 1 90 ? 7.387 -0.085 22.966 1.00 87.06 90 GLU A N 1
ATOM 669 C CA . GLU A 1 90 ? 8.074 0.777 21.988 1.00 87.06 90 GLU A CA 1
ATOM 670 C C . GLU A 1 90 ? 7.488 0.643 20.571 1.00 87.06 90 GLU A C 1
ATOM 672 O O . GLU A 1 90 ? 7.443 1.594 19.796 1.00 87.06 90 GLU A O 1
ATOM 677 N N . LEU A 1 91 ? 7.025 -0.561 20.214 1.00 83.94 91 LEU A N 1
ATOM 678 C CA . LEU A 1 91 ? 6.569 -0.892 18.862 1.00 83.94 91 LEU A CA 1
ATOM 679 C C . LEU A 1 91 ? 5.049 -1.042 18.811 1.00 83.94 91 LEU A C 1
ATOM 681 O O . LEU A 1 91 ? 4.476 -1.796 19.597 1.00 83.94 91 LEU A O 1
ATOM 685 N N . ASP A 1 92 ? 4.416 -0.466 17.790 1.00 87.06 92 ASP A N 1
ATOM 686 C CA . ASP A 1 92 ? 2.971 -0.572 17.531 1.00 87.06 92 ASP A CA 1
ATOM 687 C C . ASP A 1 92 ? 2.502 -2.030 17.427 1.00 87.06 92 ASP A C 1
ATOM 689 O O . ASP A 1 92 ? 1.399 -2.402 17.828 1.00 87.06 92 ASP A O 1
ATOM 693 N N . THR A 1 93 ? 3.375 -2.903 16.918 1.00 83.00 93 THR A N 1
ATOM 694 C CA . THR A 1 93 ? 3.107 -4.342 16.792 1.00 83.00 93 THR A CA 1
ATOM 695 C C . THR A 1 93 ? 2.866 -5.028 18.138 1.00 83.00 93 THR A C 1
ATOM 697 O O . THR A 1 93 ? 2.228 -6.081 18.175 1.00 83.00 93 THR A O 1
ATOM 700 N N . LYS A 1 94 ? 3.332 -4.431 19.242 1.00 87.94 94 LYS A N 1
ATOM 701 C CA . LYS A 1 94 ? 3.155 -4.935 20.608 1.00 87.94 94 LYS A CA 1
ATOM 702 C C . LYS A 1 94 ? 1.845 -4.494 21.258 1.00 87.94 94 LYS A C 1
ATOM 704 O O . LYS A 1 94 ? 1.500 -5.057 22.292 1.00 87.94 94 LYS A O 1
ATOM 709 N N . LEU A 1 95 ? 1.100 -3.566 20.653 1.00 91.75 95 LEU A N 1
ATOM 710 C CA . LEU A 1 95 ? -0.237 -3.209 21.124 1.00 91.75 95 LEU A CA 1
ATOM 711 C C . LEU A 1 95 ? -1.201 -4.388 20.953 1.00 91.75 95 LEU A C 1
ATOM 713 O O . LEU A 1 95 ? -1.223 -5.073 19.917 1.00 91.75 95 LEU A O 1
ATOM 717 N N . THR A 1 96 ? -1.994 -4.630 21.996 1.00 95.00 96 THR A N 1
ATOM 718 C CA . THR A 1 96 ? -3.011 -5.680 22.003 1.00 95.00 96 THR A CA 1
ATOM 719 C C . THR A 1 96 ? -4.253 -5.233 21.240 1.00 95.00 96 THR A C 1
ATOM 721 O O . THR A 1 96 ? -4.447 -4.063 20.924 1.00 95.00 96 THR A O 1
ATOM 724 N N . THR A 1 97 ? -5.155 -6.170 20.963 1.00 94.94 97 THR A N 1
ATOM 725 C CA . THR A 1 97 ? -6.445 -5.849 20.342 1.00 94.94 97 THR A CA 1
ATOM 726 C C . THR A 1 97 ? -7.278 -4.880 21.180 1.00 94.94 97 THR A C 1
ATOM 728 O O . THR A 1 97 ? -7.925 -4.002 20.617 1.00 94.94 97 THR A O 1
ATOM 731 N N . SER A 1 98 ? -7.246 -5.010 22.510 1.00 96.62 98 SER A N 1
ATOM 732 C CA . SER A 1 98 ? -7.962 -4.088 23.397 1.00 96.62 98 SER A CA 1
ATOM 733 C C . SER A 1 98 ? -7.400 -2.673 23.293 1.00 96.62 98 SER A C 1
ATOM 735 O O . SER A 1 98 ? -8.171 -1.720 23.254 1.00 96.62 98 SER A O 1
ATOM 737 N N . ASP A 1 99 ? -6.075 -2.544 23.199 1.00 97.12 99 ASP A N 1
ATOM 738 C CA . ASP A 1 99 ? -5.416 -1.244 23.052 1.00 97.12 99 ASP A CA 1
ATOM 739 C C . ASP A 1 99 ? -5.771 -0.599 21.705 1.00 97.12 99 ASP A C 1
ATOM 741 O O . ASP A 1 99 ? -6.041 0.593 21.642 1.00 97.12 99 ASP A O 1
ATOM 745 N N . LEU A 1 100 ? -5.844 -1.385 20.624 1.00 97.00 100 LEU A N 1
ATOM 746 C CA . LEU A 1 100 ? -6.247 -0.878 19.307 1.00 97.00 100 LEU A CA 1
ATOM 747 C C . LEU A 1 100 ? -7.714 -0.423 19.277 1.00 97.00 100 LEU A C 1
ATOM 749 O O . LEU A 1 100 ? -8.017 0.591 18.654 1.00 97.00 100 LEU A O 1
ATOM 753 N N . LYS A 1 101 ? -8.621 -1.136 19.961 1.00 97.62 101 LYS A N 1
ATOM 754 C CA . LYS A 1 101 ? -10.022 -0.706 20.132 1.00 97.62 101 LYS A CA 1
ATOM 755 C C . LYS A 1 101 ? -10.102 0.628 20.879 1.00 97.62 101 LYS A C 1
ATOM 757 O O . LYS A 1 101 ? -10.831 1.516 20.453 1.00 97.62 101 LYS A O 1
ATOM 762 N N . GLU A 1 102 ? -9.325 0.780 21.952 1.00 97.75 102 GLU A N 1
ATOM 763 C CA . GLU A 1 102 ? -9.218 2.038 22.701 1.00 97.75 102 GLU A CA 1
ATOM 764 C C . GLU A 1 102 ? -8.678 3.172 21.814 1.00 97.75 102 GLU A C 1
ATOM 766 O O . GLU A 1 102 ? -9.233 4.270 21.789 1.00 97.75 102 GLU A O 1
ATOM 771 N N . LEU A 1 103 ? -7.630 2.894 21.036 1.00 97.94 103 LEU A N 1
ATOM 772 C CA . LEU A 1 103 ? -6.995 3.872 20.159 1.00 97.94 103 LEU A CA 1
ATOM 773 C C . LEU A 1 103 ? -7.923 4.355 19.039 1.00 97.94 103 LEU A C 1
ATOM 775 O O . LEU A 1 103 ? -7.912 5.538 18.715 1.00 97.94 103 LEU A O 1
ATOM 779 N N . VAL A 1 104 ? -8.753 3.472 18.477 1.00 98.25 104 VAL A N 1
ATOM 780 C CA . VAL A 1 104 ? -9.771 3.839 17.478 1.00 98.25 104 VAL A CA 1
ATOM 781 C C . VAL A 1 104 ? -10.723 4.906 18.022 1.00 98.25 104 VAL A C 1
ATOM 783 O O . VAL A 1 104 ? -10.990 5.890 17.335 1.00 98.25 104 VAL A O 1
ATOM 786 N N . GLU A 1 105 ? -11.186 4.769 19.265 1.00 98.12 105 GLU A N 1
ATOM 787 C CA . GLU A 1 105 ? -12.043 5.784 19.889 1.00 98.12 105 GLU A CA 1
ATOM 788 C C . GLU A 1 105 ? -11.286 7.096 20.133 1.00 98.12 105 GLU A C 1
ATOM 790 O O . GLU A 1 105 ? -11.806 8.179 19.861 1.00 98.12 105 GLU A O 1
ATOM 795 N N . GLN A 1 106 ? -10.021 7.020 20.562 1.00 98.00 106 GLN A N 1
ATOM 796 C CA . GLN A 1 106 ? -9.175 8.211 20.687 1.00 98.00 106 GLN A CA 1
ATOM 797 C C . GLN A 1 106 ? -8.975 8.916 19.336 1.00 98.00 106 GLN A C 1
ATOM 799 O O . GLN A 1 106 ? -9.013 10.143 19.284 1.00 98.00 106 GLN A O 1
ATOM 804 N N . TYR A 1 107 ? -8.816 8.169 18.242 1.00 98.44 107 TYR A N 1
ATOM 805 C CA . TYR A 1 107 ? -8.652 8.715 16.894 1.00 98.44 107 TYR A CA 1
ATOM 806 C C . TYR A 1 107 ? -9.933 9.367 16.379 1.00 98.44 107 TYR A C 1
ATOM 808 O O . TYR A 1 107 ? -9.866 10.443 15.795 1.00 98.44 107 TYR A O 1
ATOM 816 N N . LYS A 1 108 ? -11.114 8.798 16.642 1.00 98.06 108 LYS A N 1
ATOM 817 C CA . LYS A 1 108 ? -12.385 9.477 16.329 1.00 98.06 108 LYS A CA 1
ATOM 818 C C . LYS A 1 108 ? -12.514 10.811 17.064 1.00 98.06 108 LYS A C 1
ATOM 820 O O . LYS A 1 108 ? -12.995 11.779 16.480 1.00 98.06 108 LYS A O 1
ATOM 825 N N . ASN A 1 109 ? -12.039 10.893 18.309 1.00 97.69 109 ASN A N 1
ATOM 826 C CA . ASN A 1 109 ? -12.035 12.150 19.059 1.00 97.69 109 ASN A CA 1
ATOM 827 C C . ASN A 1 109 ? -11.103 13.202 18.443 1.00 97.69 10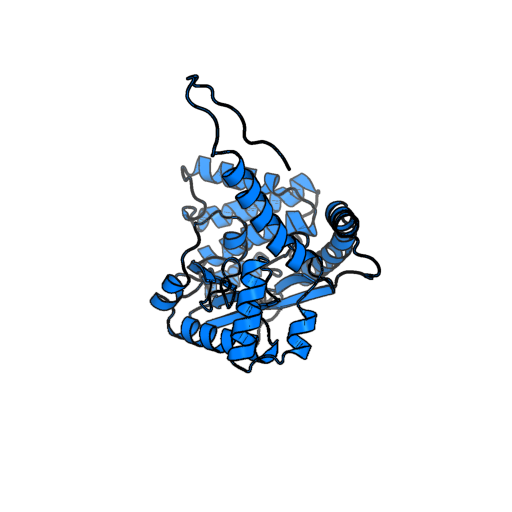9 ASN A C 1
ATOM 829 O O . ASN A 1 109 ? -11.429 14.382 18.504 1.00 97.69 109 ASN A O 1
ATOM 833 N N . VAL A 1 110 ? -10.011 12.809 17.775 1.00 98.00 110 VAL A N 1
ATOM 834 C CA . VAL A 1 110 ? -9.134 13.757 17.054 1.00 98.00 110 VAL A CA 1
ATOM 835 C C . VAL A 1 110 ? -9.902 14.527 15.971 1.00 98.00 110 VAL A C 1
ATOM 837 O O . VAL A 1 110 ? -9.659 15.723 15.789 1.00 98.00 110 VAL A O 1
ATOM 840 N N . TYR A 1 111 ? -10.861 13.891 15.289 1.00 97.94 111 TYR A N 1
ATOM 841 C CA . TYR A 1 111 ? -11.711 14.566 14.298 1.00 97.94 111 TYR A CA 1
ATOM 842 C C . TYR A 1 111 ? -12.549 15.675 14.946 1.00 97.94 111 TYR A C 1
ATOM 844 O O . TYR A 1 111 ? -12.562 16.809 14.459 1.00 97.94 111 TYR A O 1
ATOM 852 N N . LEU A 1 112 ? -13.170 15.373 16.089 1.00 96.25 112 LEU A N 1
ATOM 853 C CA . LEU A 1 112 ? -13.954 16.341 16.854 1.00 96.25 112 LEU A CA 1
ATOM 854 C C . LEU A 1 112 ? -13.080 17.471 17.408 1.00 96.25 112 LEU A C 1
ATOM 856 O O . LEU A 1 112 ? -13.429 18.638 17.261 1.00 96.25 112 LEU A O 1
ATOM 860 N N . GLU A 1 113 ? -11.937 17.135 18.005 1.00 95.38 113 GLU A N 1
ATOM 861 C CA . GLU A 1 113 ? -10.999 18.092 18.604 1.00 95.38 113 GLU A CA 1
ATOM 862 C C . GLU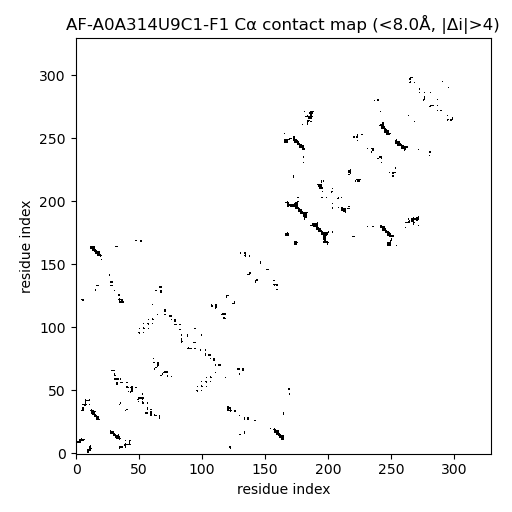 A 1 113 ? -10.411 19.056 17.558 1.00 95.38 113 GLU A C 1
ATOM 864 O O . GLU A 1 113 ? -10.236 20.240 17.843 1.00 95.38 113 GLU A O 1
ATOM 869 N N . THR A 1 114 ? -10.130 18.572 16.343 1.00 95.44 114 THR A N 1
ATOM 870 C CA . THR A 1 114 ? -9.404 19.347 15.321 1.00 95.44 114 THR A CA 1
ATOM 871 C C . THR A 1 114 ? -10.324 20.061 14.331 1.00 95.44 114 THR A C 1
ATOM 873 O O . THR A 1 114 ? -10.011 21.165 13.884 1.00 95.44 114 THR A O 1
ATOM 876 N N . LYS A 1 115 ? -11.444 19.438 13.943 1.00 93.62 115 LYS A N 1
ATOM 877 C CA . LYS A 1 115 ? -12.356 19.953 12.902 1.00 93.62 115 LYS A CA 1
ATOM 878 C C . LYS A 1 115 ? -13.750 20.284 13.428 1.00 93.62 115 LYS A C 1
ATOM 880 O O . LYS A 1 115 ? -14.506 20.938 12.719 1.00 93.62 115 LYS A O 1
ATOM 885 N N . GLY A 1 116 ? -14.096 19.862 14.647 1.00 94.50 116 GLY A N 1
ATOM 886 C CA . GLY A 1 116 ? -15.456 19.991 15.178 1.00 94.50 116 GLY A CA 1
ATOM 887 C C . GLY A 1 116 ? -16.464 19.048 14.515 1.00 94.50 116 GLY A C 1
ATOM 888 O O . GLY A 1 116 ? -17.667 19.211 14.701 1.00 94.50 116 GLY A O 1
ATOM 889 N N . GLU A 1 117 ? -15.989 18.068 13.745 1.00 92.88 117 GLU A N 1
ATOM 890 C CA . GLU A 1 117 ? -16.811 17.110 13.006 1.00 92.88 117 GLU A CA 1
ATOM 891 C C . GLU A 1 117 ? -16.503 15.687 13.470 1.00 92.88 117 GLU A C 1
ATOM 893 O O . GLU A 1 117 ? -15.378 15.375 13.853 1.00 92.88 117 GLU A O 1
ATOM 898 N N . ILE A 1 118 ? -17.501 14.807 13.438 1.00 96.12 118 ILE A N 1
ATOM 899 C CA . ILE A 1 118 ? -17.279 13.378 13.670 1.00 96.12 118 ILE A CA 1
ATOM 900 C C . ILE A 1 118 ? -16.727 12.713 12.410 1.00 96.12 118 ILE A C 1
ATOM 902 O O . ILE A 1 118 ? -17.005 13.140 11.288 1.00 96.12 118 ILE A O 1
ATOM 906 N N . PHE A 1 119 ? -15.993 11.617 12.592 1.00 97.50 119 PHE A N 1
ATOM 907 C CA . PHE A 1 119 ? -15.587 10.762 11.484 1.00 97.50 119 PHE A CA 1
ATOM 908 C C . PHE A 1 119 ? -16.819 10.278 10.678 1.00 97.50 119 PHE A C 1
ATOM 910 O O . PHE A 1 119 ? -17.766 9.756 11.279 1.00 97.50 119 PHE A O 1
ATOM 917 N N . PRO A 1 120 ? -16.840 10.424 9.336 1.00 97.00 120 PRO A N 1
ATOM 918 C CA . PRO A 1 120 ? -17.985 10.025 8.521 1.00 97.00 120 PRO A CA 1
ATOM 919 C C . PRO A 1 120 ? -18.109 8.500 8.467 1.00 97.00 120 PRO A C 1
ATOM 921 O O . PRO A 1 120 ? -17.309 7.830 7.821 1.00 97.00 120 PRO A O 1
ATOM 924 N N . SER A 1 121 ? -19.133 7.937 9.108 1.00 96.31 121 SER A N 1
ATOM 925 C CA . SER A 1 121 ? -19.353 6.485 9.161 1.00 96.31 121 SER A CA 1
ATOM 926 C C . SER A 1 121 ? -20.005 5.900 7.902 1.00 96.31 121 SER A C 1
ATOM 928 O O . SER A 1 121 ? -19.872 4.697 7.676 1.00 96.31 121 SER A O 1
ATOM 930 N N . ASP A 1 122 ? -20.680 6.713 7.076 1.00 97.75 122 ASP A N 1
ATOM 931 C CA . ASP A 1 122 ? -21.245 6.281 5.789 1.00 97.75 122 ASP A CA 1
ATOM 932 C C . ASP A 1 122 ? -20.132 6.094 4.738 1.00 97.75 122 ASP A C 1
ATOM 934 O O . ASP A 1 122 ? -19.518 7.078 4.303 1.00 97.75 122 ASP A O 1
ATOM 938 N N . PRO A 1 123 ? -19.902 4.864 4.241 1.00 97.75 123 PRO A N 1
ATOM 939 C CA . PRO A 1 123 ? -18.903 4.597 3.210 1.00 97.75 123 PRO A CA 1
ATOM 940 C C . PRO A 1 123 ? -19.088 5.386 1.910 1.00 97.75 123 PRO A C 1
ATOM 942 O O . PRO A 1 123 ? -18.112 5.665 1.212 1.00 97.75 123 PRO A O 1
ATOM 945 N N . LYS A 1 124 ? -20.325 5.752 1.546 1.00 97.44 124 LYS A N 1
ATOM 946 C CA . LYS A 1 124 ? -20.576 6.547 0.333 1.00 97.44 124 LYS A CA 1
ATOM 947 C C . LYS A 1 124 ? -20.140 7.993 0.526 1.00 97.44 124 LYS A C 1
ATOM 949 O O . LYS A 1 124 ?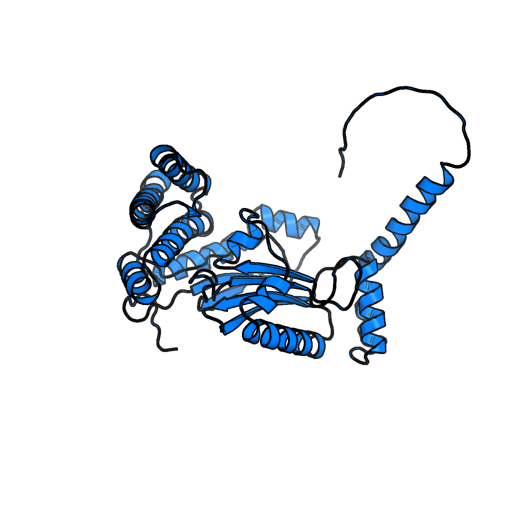 -19.563 8.580 -0.391 1.00 97.44 124 LYS A O 1
ATOM 954 N N . GLN A 1 125 ? -20.368 8.546 1.715 1.00 97.81 125 GLN A N 1
ATOM 955 C CA . GLN A 1 125 ? -19.843 9.852 2.090 1.00 97.81 125 GLN A CA 1
ATOM 956 C C . GLN A 1 125 ? -18.311 9.839 2.124 1.00 97.81 125 GLN A C 1
ATOM 958 O O . GLN A 1 125 ? -17.698 10.718 1.519 1.00 97.81 125 GLN A O 1
ATOM 963 N N . GLN A 1 126 ? -17.695 8.821 2.738 1.00 98.25 126 GLN A N 1
ATOM 964 C CA . GLN A 1 126 ? -16.237 8.639 2.718 1.00 98.25 126 GLN A CA 1
ATOM 965 C C . GLN A 1 126 ? -15.702 8.643 1.279 1.00 98.25 126 GLN A C 1
ATOM 967 O O . GLN A 1 126 ? -14.762 9.371 0.964 1.00 98.25 126 GLN A O 1
ATOM 972 N N . LEU A 1 127 ? -16.333 7.873 0.383 1.00 97.75 127 LEU A N 1
ATOM 973 C CA . LEU A 1 127 ? -15.935 7.777 -1.021 1.00 97.75 127 LEU A CA 1
ATOM 974 C C . LEU A 1 127 ? -16.019 9.126 -1.742 1.00 97.75 127 LEU A C 1
ATOM 976 O O . LEU A 1 127 ? -15.086 9.509 -2.445 1.00 97.75 127 LEU A O 1
ATOM 980 N N . LEU A 1 128 ? -17.123 9.856 -1.563 1.00 97.88 128 LEU A N 1
ATOM 981 C CA . LEU A 1 128 ? -17.312 11.166 -2.180 1.00 97.88 128 LEU A CA 1
ATOM 982 C C . LEU A 1 128 ? -16.255 12.172 -1.709 1.00 97.88 128 LEU A C 1
ATOM 984 O O . LEU A 1 128 ? -15.719 12.919 -2.527 1.00 97.88 128 LEU A O 1
ATOM 988 N N . LEU A 1 129 ? -15.960 12.193 -0.407 1.00 97.12 129 LEU A N 1
ATOM 989 C CA . LEU A 1 129 ? -14.944 13.072 0.168 1.00 97.12 129 LEU A CA 1
ATOM 990 C C . LEU A 1 129 ? -13.546 12.715 -0.350 1.00 97.12 129 LEU A C 1
ATOM 992 O O . LEU A 1 129 ? -12.827 13.603 -0.796 1.00 97.12 129 LEU A O 1
ATOM 996 N N . ALA A 1 130 ? -13.198 11.427 -0.400 1.00 96.38 130 ALA A N 1
ATOM 997 C CA . ALA A 1 130 ? -11.910 10.978 -0.924 1.00 96.38 130 ALA A CA 1
ATOM 998 C C . ALA A 1 130 ? -11.725 11.326 -2.414 1.00 96.38 130 ALA A C 1
ATOM 1000 O O . ALA A 1 130 ? -10.651 11.761 -2.822 1.00 96.38 130 ALA A O 1
ATOM 1001 N N . VAL A 1 131 ? -12.777 11.195 -3.232 1.00 95.81 131 VAL A N 1
ATOM 1002 C CA . VAL A 1 131 ? -12.755 11.608 -4.649 1.00 95.81 131 VAL A CA 1
ATOM 1003 C C . VAL A 1 131 ? -12.501 13.112 -4.784 1.00 95.81 131 VAL A C 1
ATOM 1005 O O . VAL A 1 131 ? -11.679 13.517 -5.605 1.00 95.81 131 VAL A O 1
ATOM 1008 N N . LYS A 1 132 ? -13.176 13.940 -3.974 1.00 95.00 132 LYS A N 1
ATOM 1009 C CA . LYS A 1 132 ? -12.960 15.396 -3.961 1.00 95.00 132 LYS A CA 1
ATOM 1010 C C . LYS A 1 132 ? -11.534 15.743 -3.542 1.00 95.00 132 LYS A C 1
ATOM 1012 O O . LYS A 1 132 ? -10.868 16.467 -4.270 1.00 95.00 132 LYS A O 1
ATOM 1017 N N . ALA A 1 133 ? -11.041 15.140 -2.461 1.00 92.94 133 ALA A N 1
ATOM 1018 C CA . ALA A 1 133 ? -9.680 15.356 -1.977 1.00 92.94 133 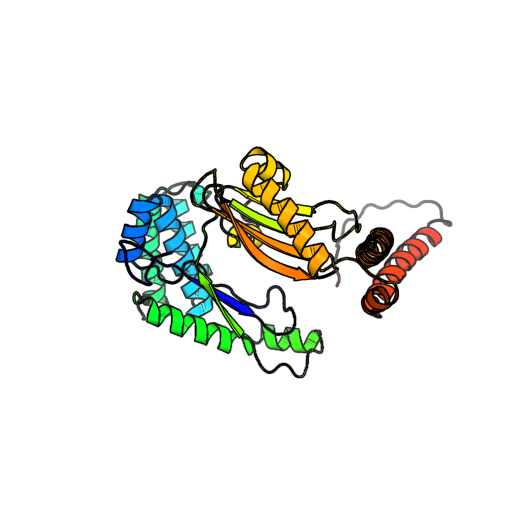ALA A CA 1
ATOM 1019 C C . ALA A 1 133 ? -8.622 15.008 -3.037 1.00 92.94 133 ALA A C 1
ATOM 1021 O O . ALA A 1 133 ? -7.663 15.753 -3.219 1.00 92.94 133 ALA A O 1
ATOM 1022 N N . VAL A 1 134 ? -8.817 13.933 -3.814 1.00 92.06 134 VAL A N 1
ATOM 1023 C CA . VAL A 1 134 ? -7.923 13.630 -4.943 1.00 92.06 134 VAL A CA 1
ATOM 1024 C C . VAL A 1 134 ? -7.946 14.740 -5.994 1.00 92.06 134 VAL A C 1
ATOM 1026 O O . VAL A 1 134 ? -6.881 15.137 -6.473 1.00 92.06 134 VAL A O 1
ATOM 1029 N N . PHE A 1 135 ? -9.116 15.258 -6.366 1.00 92.19 135 PHE A N 1
ATOM 1030 C CA . PHE A 1 135 ? -9.179 16.367 -7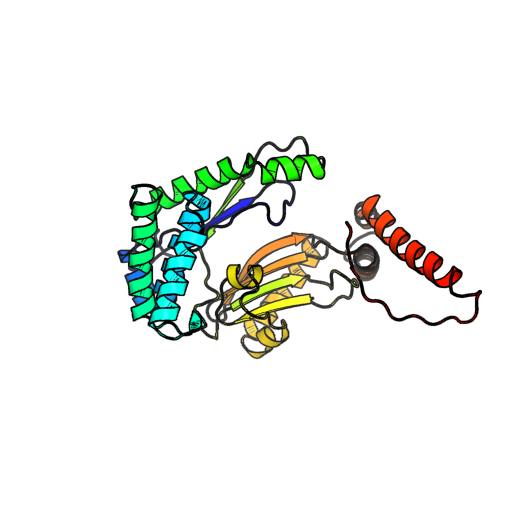.317 1.00 92.19 135 PHE A CA 1
ATOM 1031 C C . PHE A 1 135 ? -8.532 17.639 -6.768 1.00 92.19 135 PHE A C 1
ATOM 1033 O O . PHE A 1 135 ? -7.763 18.269 -7.491 1.00 92.19 135 PHE A O 1
ATOM 1040 N N . ASP A 1 136 ? -8.745 17.961 -5.495 1.00 90.94 136 ASP A N 1
ATOM 1041 C CA . ASP A 1 136 ? -8.140 19.129 -4.847 1.00 90.94 136 ASP A CA 1
ATOM 1042 C C . ASP A 1 136 ? -6.609 18.986 -4.738 1.00 90.94 136 ASP A C 1
ATOM 1044 O O . ASP A 1 136 ? -5.865 19.943 -4.966 1.00 90.94 136 ASP A O 1
ATOM 1048 N N . SER A 1 137 ? -6.105 17.765 -4.506 1.00 89.06 137 SER A N 1
ATOM 1049 C CA . SER A 1 137 ? -4.663 17.475 -4.434 1.00 89.06 137 SER A CA 1
ATOM 1050 C C . SER A 1 137 ? -3.910 17.831 -5.722 1.00 89.06 137 SER A C 1
ATOM 1052 O O . SER A 1 137 ? -2.716 18.164 -5.680 1.00 89.06 137 SER A O 1
ATOM 1054 N N . TRP A 1 138 ? -4.605 17.826 -6.870 1.00 90.19 138 TRP A N 1
ATOM 1055 C CA . TRP A 1 138 ? -4.036 18.218 -8.157 1.00 90.19 138 TRP A CA 1
ATOM 1056 C C . TRP A 1 138 ? -3.500 19.648 -8.132 1.00 90.19 138 TRP A C 1
ATOM 1058 O O . TRP A 1 138 ? -2.463 19.905 -8.749 1.00 90.19 138 TRP A O 1
ATOM 1068 N N . ASP A 1 139 ? -4.162 20.557 -7.413 1.00 90.75 139 ASP A N 1
ATOM 1069 C CA . ASP A 1 139 ? -3.786 21.971 -7.325 1.00 90.75 139 ASP A CA 1
ATOM 1070 C C . ASP A 1 139 ? -3.010 22.316 -6.043 1.00 90.75 139 ASP A C 1
ATOM 1072 O O . ASP A 1 139 ? -2.775 23.481 -5.718 1.00 90.75 139 ASP A O 1
ATOM 1076 N N . SER A 1 140 ? -2.533 21.299 -5.319 1.00 89.25 140 SER A N 1
ATOM 1077 C CA . SER A 1 140 ? -1.705 21.517 -4.134 1.00 89.25 140 SER A CA 1
ATOM 1078 C C . SER A 1 140 ? -0.426 22.307 -4.473 1.00 89.25 140 SER A C 1
ATOM 1080 O O . SER A 1 140 ? 0.161 22.127 -5.552 1.00 89.25 140 SER A O 1
ATOM 1082 N N . PRO A 1 141 ? 0.094 23.143 -3.549 1.00 90.38 141 PRO A N 1
ATOM 1083 C CA . PRO A 1 141 ? 1.348 23.872 -3.760 1.00 90.38 141 PRO A CA 1
ATOM 1084 C C . PRO A 1 141 ? 2.509 22.947 -4.139 1.00 90.38 141 PRO A C 1
ATOM 1086 O O . PRO A 1 141 ? 3.326 23.273 -5.005 1.00 90.38 141 PRO A O 1
ATOM 1089 N N . ARG A 1 142 ? 2.540 21.751 -3.535 1.00 88.12 142 ARG A N 1
ATOM 1090 C CA . ARG A 1 142 ? 3.511 20.696 -3.828 1.00 88.12 142 ARG A CA 1
ATOM 1091 C C . ARG A 1 142 ? 3.390 20.246 -5.289 1.00 88.12 142 ARG A C 1
ATOM 1093 O O . ARG A 1 142 ? 4.384 20.295 -6.017 1.00 88.12 142 ARG A O 1
ATOM 1100 N N . ALA A 1 143 ? 2.192 19.861 -5.743 1.00 88.69 143 ALA A N 1
ATOM 1101 C CA . ALA A 1 143 ? 1.945 19.406 -7.115 1.00 88.69 143 ALA A CA 1
ATOM 1102 C C . ALA A 1 143 ? 2.257 20.488 -8.159 1.00 88.69 143 ALA A C 1
ATOM 1104 O O . ALA A 1 143 ? 2.951 20.217 -9.145 1.00 88.69 143 ALA A O 1
ATOM 1105 N N . ASN A 1 144 ? 1.834 21.728 -7.903 1.00 91.06 144 ASN A N 1
ATOM 1106 C CA . ASN A 1 144 ? 2.143 22.886 -8.740 1.00 91.06 144 ASN A CA 1
ATOM 1107 C C . ASN A 1 144 ? 3.652 23.121 -8.868 1.00 91.06 144 ASN A C 1
ATOM 1109 O O . ASN A 1 144 ? 4.176 23.269 -9.978 1.00 91.06 144 ASN A O 1
ATOM 1113 N N . LYS A 1 145 ? 4.383 23.077 -7.748 1.00 91.69 145 LYS A N 1
ATOM 1114 C CA . LYS A 1 145 ? 5.838 23.240 -7.754 1.00 91.69 145 LYS A CA 1
ATOM 1115 C C . LYS A 1 145 ? 6.538 22.111 -8.507 1.00 91.69 145 LYS A C 1
ATOM 1117 O O . LYS A 1 145 ? 7.450 22.387 -9.285 1.00 91.69 145 LYS A O 1
ATOM 1122 N N . TYR A 1 146 ? 6.096 20.865 -8.335 1.00 90.12 146 TYR A N 1
ATOM 1123 C CA . TYR A 1 146 ? 6.648 19.721 -9.064 1.00 90.12 146 TYR A CA 1
ATOM 1124 C C . TYR A 1 146 ? 6.471 19.870 -10.576 1.00 90.12 146 TYR A C 1
ATOM 1126 O O . TYR A 1 146 ? 7.439 19.694 -11.320 1.00 90.12 146 TYR A O 1
ATOM 1134 N N . ARG A 1 147 ? 5.264 20.230 -11.037 1.00 92.12 147 ARG A N 1
ATOM 1135 C CA . ARG A 1 147 ? 4.999 20.471 -12.464 1.00 92.12 147 ARG A CA 1
ATOM 1136 C C . ARG A 1 147 ? 5.863 21.604 -13.011 1.00 92.12 147 ARG A C 1
ATOM 1138 O O . ARG A 1 147 ? 6.425 21.453 -14.089 1.00 92.12 147 ARG A O 1
ATOM 1145 N N . SER A 1 148 ? 6.036 22.682 -12.246 1.00 92.38 148 SER A N 1
ATOM 1146 C CA . SER A 1 148 ? 6.900 23.809 -12.616 1.00 92.38 148 SER A CA 1
ATOM 1147 C C . SER A 1 148 ? 8.372 23.399 -12.763 1.00 92.38 148 SER A C 1
ATOM 1149 O O . SER A 1 148 ? 8.968 23.657 -13.806 1.00 92.38 148 SER A O 1
ATOM 1151 N N . ILE A 1 149 ? 8.948 22.709 -11.769 1.00 91.44 149 ILE A N 1
ATOM 1152 C CA . ILE A 1 149 ? 10.357 22.270 -11.793 1.00 91.44 149 ILE A CA 1
ATOM 1153 C C . ILE A 1 149 ? 10.618 21.303 -12.954 1.00 91.44 149 ILE A C 1
ATOM 1155 O O . ILE A 1 149 ? 11.637 21.408 -13.632 1.00 91.44 149 ILE A O 1
ATOM 1159 N N . ASN A 1 150 ? 9.687 20.380 -13.203 1.00 87.12 150 ASN A N 1
ATOM 1160 C CA . ASN A 1 150 ? 9.811 19.379 -14.263 1.00 87.12 150 ASN A CA 1
ATOM 1161 C C . ASN A 1 150 ? 9.286 19.870 -15.625 1.00 87.12 150 ASN A C 1
ATOM 1163 O O . ASN A 1 150 ? 9.225 19.079 -16.563 1.00 87.12 150 ASN A O 1
ATOM 1167 N N . GLN A 1 151 ? 8.902 21.149 -15.737 1.00 92.12 151 GLN A N 1
ATOM 1168 C CA . GLN A 1 151 ? 8.399 21.780 -16.966 1.00 92.12 151 GLN A CA 1
ATOM 1169 C C . GLN A 1 151 ? 7.214 21.027 -17.601 1.00 92.12 151 GLN A C 1
ATOM 1171 O O . GLN A 1 151 ? 7.045 20.988 -18.820 1.00 92.12 151 GLN A O 1
ATOM 1176 N N . ILE A 1 152 ? 6.372 20.418 -16.765 1.00 89.62 152 ILE A N 1
ATOM 1177 C CA . ILE A 1 152 ? 5.201 19.660 -17.200 1.00 89.62 152 ILE A CA 1
ATOM 1178 C C . ILE A 1 152 ? 4.074 20.648 -17.503 1.00 89.62 152 ILE A C 1
ATOM 1180 O O . ILE A 1 152 ? 3.562 21.317 -16.605 1.00 89.62 152 ILE A O 1
ATOM 1184 N N . THR A 1 153 ? 3.662 20.711 -18.766 1.00 91.38 153 THR A N 1
ATOM 1185 C CA . THR A 1 153 ? 2.582 21.583 -19.249 1.00 91.38 153 THR A CA 1
ATOM 1186 C C . THR A 1 153 ? 1.535 20.775 -20.022 1.00 91.38 153 THR A C 1
ATOM 1188 O O . THR A 1 153 ? 1.786 19.645 -20.435 1.00 91.38 153 THR A O 1
ATOM 1191 N N . GLY A 1 154 ? 0.326 21.325 -20.177 1.00 90.62 154 GLY A N 1
ATOM 1192 C CA . GLY A 1 154 ? -0.742 20.723 -20.991 1.00 90.62 154 GLY A CA 1
ATOM 1193 C C . GLY A 1 154 ? -1.562 19.607 -20.327 1.00 90.62 154 GLY A C 1
ATOM 1194 O O . GLY A 1 154 ? -2.524 19.127 -20.927 1.00 90.62 154 GLY A O 1
ATOM 1195 N N . LEU A 1 155 ? -1.239 19.203 -19.093 1.00 91.25 155 LEU A N 1
ATOM 1196 C CA . LEU A 1 155 ? -2.054 18.243 -18.343 1.00 91.25 155 LEU A CA 1
ATOM 1197 C C . LEU A 1 155 ? -3.346 18.894 -17.834 1.00 91.25 155 LEU A C 1
ATOM 1199 O O . LEU A 1 155 ? -3.310 19.973 -17.250 1.00 91.25 155 LEU A O 1
ATOM 1203 N N . LYS A 1 156 ? -4.480 18.210 -18.028 1.00 90.88 156 LYS A N 1
ATOM 1204 C CA . LYS A 1 156 ? -5.813 18.715 -17.653 1.00 90.88 156 LYS A CA 1
ATOM 1205 C C . LYS A 1 156 ? -6.174 18.494 -16.182 1.00 90.88 156 LYS A C 1
ATOM 1207 O O . LYS A 1 156 ? -7.019 19.211 -15.665 1.00 90.88 156 LYS A O 1
ATOM 1212 N N . GLY A 1 157 ? -5.592 17.486 -15.538 1.00 90.81 157 GLY A N 1
ATOM 1213 C CA . GLY A 1 157 ? -6.021 17.035 -14.218 1.00 90.81 157 GLY A CA 1
ATOM 1214 C C . GLY A 1 157 ? -5.425 15.685 -13.830 1.00 90.81 157 GLY A C 1
ATOM 1215 O O . GLY A 1 157 ? -4.569 15.138 -14.532 1.00 90.81 157 GLY A O 1
ATOM 1216 N N . THR A 1 158 ? -5.943 15.143 -12.732 1.00 91.62 158 THR A N 1
ATOM 1217 C CA . THR A 1 158 ? -5.683 13.784 -12.248 1.00 91.62 158 THR A CA 1
ATOM 1218 C C . THR A 1 158 ? -6.948 12.931 -12.355 1.00 91.62 158 THR A C 1
ATOM 1220 O O . THR A 1 158 ? -8.061 13.451 -12.269 1.00 91.62 158 THR A O 1
ATOM 1223 N N . ALA A 1 159 ? -6.788 11.629 -12.562 1.00 93.19 159 ALA A N 1
ATOM 1224 C CA . ALA A 1 159 ? -7.859 10.650 -12.452 1.00 93.19 159 ALA A CA 1
ATOM 1225 C C . ALA A 1 159 ? -7.925 10.080 -11.027 1.00 93.19 159 ALA A C 1
ATOM 1227 O O . ALA A 1 159 ? -6.957 10.145 -10.265 1.00 93.19 159 ALA A O 1
ATOM 1228 N N . VAL A 1 160 ? -9.068 9.478 -10.700 1.00 94.44 160 VAL A N 1
ATOM 1229 C CA . VAL A 1 160 ? -9.280 8.745 -9.449 1.00 94.44 160 VAL A CA 1
ATOM 1230 C C . VAL A 1 160 ? -9.450 7.268 -9.773 1.00 94.44 160 VAL A C 1
ATOM 1232 O O . VAL A 1 160 ? -10.375 6.891 -10.491 1.00 94.44 160 VAL A O 1
ATOM 1235 N N . ASN A 1 161 ? -8.574 6.430 -9.231 1.00 94.62 161 ASN A N 1
ATOM 1236 C CA . ASN A 1 161 ? -8.684 4.980 -9.311 1.00 94.62 161 ASN A CA 1
ATOM 1237 C C . ASN A 1 161 ? -9.348 4.470 -8.032 1.00 94.62 161 ASN A C 1
ATOM 1239 O O . ASN A 1 161 ? -8.812 4.655 -6.939 1.00 94.62 161 ASN A O 1
ATOM 1243 N N . ILE A 1 162 ? -10.507 3.831 -8.181 1.00 96.31 162 ILE A N 1
ATOM 1244 C CA . ILE A 1 162 ? -11.247 3.193 -7.090 1.00 96.31 162 ILE A CA 1
ATOM 1245 C C . ILE A 1 162 ? -11.112 1.686 -7.287 1.00 96.31 162 ILE A C 1
ATOM 1247 O O . ILE A 1 162 ? -11.608 1.140 -8.273 1.00 96.31 162 ILE A O 1
ATOM 1251 N N . GLN A 1 163 ? -10.422 1.019 -6.368 1.00 95.69 163 GLN A N 1
ATOM 1252 C CA . GLN A 1 163 ? -10.072 -0.396 -6.494 1.00 95.69 163 GLN A CA 1
ATOM 1253 C C . GLN A 1 163 ? -10.503 -1.161 -5.245 1.00 95.69 163 GLN A C 1
ATOM 1255 O O . GLN A 1 163 ? -10.442 -0.630 -4.142 1.00 95.69 163 GLN A O 1
ATOM 1260 N N . CYS A 1 164 ? -10.942 -2.410 -5.408 1.00 95.62 164 CYS A N 1
ATOM 1261 C CA . CYS A 1 164 ? -11.199 -3.300 -4.275 1.00 95.62 164 CYS A CA 1
ATOM 1262 C C . CYS A 1 164 ? -9.907 -3.537 -3.485 1.00 95.62 164 CYS A C 1
ATOM 1264 O O . CYS A 1 164 ? -8.867 -3.822 -4.080 1.00 95.62 164 CYS A O 1
ATOM 1266 N N . MET A 1 165 ? -9.989 -3.466 -2.157 1.00 94.69 165 MET A N 1
ATOM 1267 C CA . MET A 1 165 ? -8.866 -3.789 -1.284 1.00 94.69 165 MET A CA 1
ATOM 1268 C C . MET A 1 165 ? -8.491 -5.266 -1.370 1.00 94.69 165 MET A C 1
ATOM 1270 O O . MET A 1 165 ? -9.346 -6.148 -1.478 1.00 94.69 165 MET A O 1
ATOM 1274 N N . VAL A 1 166 ? -7.191 -5.495 -1.233 1.00 93.69 166 VAL A N 1
ATOM 1275 C CA . VAL A 1 166 ? -6.569 -6.772 -0.888 1.00 93.69 166 VAL A CA 1
ATOM 1276 C C . VAL A 1 166 ? -5.602 -6.514 0.266 1.00 93.69 166 VAL A C 1
ATOM 1278 O O . VAL A 1 166 ? -5.029 -5.426 0.365 1.00 93.69 166 VAL A O 1
ATOM 1281 N N . PHE A 1 167 ? -5.445 -7.480 1.165 1.00 90.69 167 PHE A N 1
ATOM 1282 C CA . PHE A 1 167 ? -4.771 -7.273 2.446 1.00 90.69 167 PHE A CA 1
ATOM 1283 C C . PHE A 1 167 ? -3.497 -8.109 2.551 1.00 90.69 167 PHE A C 1
ATOM 1285 O O . PHE A 1 167 ? -3.549 -9.334 2.629 1.00 90.69 167 PHE A O 1
ATOM 1292 N N . GLY A 1 168 ? -2.349 -7.433 2.615 1.00 90.88 168 GLY A N 1
ATOM 1293 C CA . GLY A 1 168 ? -1.056 -8.059 2.906 1.00 90.88 168 GLY A CA 1
ATOM 1294 C C . GLY A 1 168 ? -0.810 -8.310 4.401 1.00 90.88 168 GLY A C 1
ATOM 1295 O O . GLY A 1 168 ? 0.179 -8.937 4.765 1.00 90.88 168 GLY A O 1
ATOM 1296 N N . ASN A 1 169 ? -1.701 -7.846 5.279 1.00 88.44 169 ASN A N 1
ATOM 1297 C CA . ASN A 1 169 ? -1.580 -7.859 6.742 1.00 88.44 169 ASN A CA 1
ATOM 1298 C C . ASN A 1 169 ? -2.574 -8.810 7.444 1.00 88.44 169 ASN A C 1
ATOM 1300 O O . ASN A 1 169 ? -2.931 -8.599 8.601 1.00 88.44 169 ASN A O 1
ATOM 1304 N N . MET A 1 170 ? -3.019 -9.870 6.759 1.00 88.50 170 MET A N 1
ATOM 1305 C CA . MET A 1 170 ? -3.886 -10.919 7.326 1.00 88.50 170 MET A CA 1
ATOM 1306 C C . MET A 1 170 ? -3.105 -12.079 7.980 1.00 88.50 170 MET A C 1
ATOM 1308 O O . MET A 1 170 ? -3.633 -13.174 8.151 1.00 88.50 170 MET A O 1
ATOM 1312 N N . GLY A 1 171 ? -1.838 -11.871 8.353 1.00 87.00 171 GLY A N 1
ATOM 1313 C CA . GLY A 1 171 ? -0.980 -12.898 8.952 1.00 87.00 171 GLY A CA 1
ATOM 1314 C C . GLY A 1 171 ? 0.192 -13.322 8.066 1.00 87.00 171 GLY A C 1
ATOM 1315 O O . GLY A 1 171 ? 0.514 -12.677 7.072 1.00 87.00 171 GLY A O 1
ATOM 1316 N N . ASN A 1 172 ? 0.855 -14.419 8.442 1.00 90.75 172 ASN A N 1
ATOM 1317 C CA . ASN A 1 172 ? 2.151 -14.812 7.866 1.00 90.75 172 ASN A CA 1
ATOM 1318 C C . ASN A 1 172 ? 2.070 -15.423 6.455 1.00 90.75 172 ASN A C 1
ATOM 1320 O O . ASN A 1 172 ? 3.096 -15.586 5.805 1.00 90.75 172 ASN A O 1
ATOM 1324 N N . THR A 1 173 ? 0.866 -15.748 5.981 1.00 93.88 173 THR A N 1
ATOM 1325 C CA . THR A 1 173 ? 0.576 -16.176 4.598 1.00 93.88 173 THR A CA 1
ATOM 1326 C C . THR A 1 173 ? 0.171 -15.002 3.701 1.00 93.88 173 THR A C 1
ATOM 1328 O O . THR A 1 173 ? -0.276 -15.198 2.573 1.00 93.88 173 THR A O 1
ATOM 1331 N N . SER A 1 174 ? 0.299 -13.774 4.205 1.00 95.12 174 SER A N 1
ATOM 1332 C CA . SER A 1 174 ? 0.010 -12.539 3.483 1.00 95.12 174 SER A CA 1
ATOM 1333 C C . SER A 1 174 ? 1.212 -11.600 3.544 1.00 95.12 174 SER A C 1
ATOM 1335 O O . SER A 1 174 ? 2.034 -11.675 4.460 1.00 95.12 174 SER A O 1
ATOM 1337 N N . GLY A 1 175 ? 1.338 -10.724 2.557 1.00 94.56 175 GLY A N 1
ATOM 1338 C CA . GLY A 1 175 ? 2.399 -9.729 2.517 1.00 94.56 175 GLY A CA 1
ATOM 1339 C C . GLY A 1 175 ? 2.258 -8.785 1.337 1.00 94.56 175 GLY A C 1
ATOM 1340 O O . GLY A 1 175 ? 1.357 -8.916 0.512 1.00 94.56 175 GLY A O 1
ATOM 1341 N N . THR A 1 176 ? 3.159 -7.825 1.242 1.00 95.31 176 THR A N 1
ATOM 1342 C CA . THR A 1 176 ? 3.168 -6.830 0.169 1.00 95.31 176 THR A CA 1
ATOM 1343 C C . THR A 1 176 ? 4.593 -6.581 -0.284 1.00 95.31 176 THR A C 1
ATOM 1345 O O . THR A 1 176 ? 5.527 -6.698 0.509 1.00 95.31 176 THR A O 1
ATOM 1348 N N . GLY A 1 177 ? 4.772 -6.249 -1.555 1.00 94.56 177 GLY A N 1
ATOM 1349 C CA . GLY A 1 177 ? 6.098 -6.007 -2.096 1.00 94.56 177 GLY A CA 1
ATOM 1350 C C . GLY A 1 177 ? 6.101 -5.064 -3.280 1.00 94.56 177 GLY A C 1
ATOM 1351 O O . GLY A 1 177 ? 5.075 -4.800 -3.914 1.00 94.56 177 GLY A O 1
ATOM 1352 N N . VAL A 1 178 ? 7.300 -4.571 -3.557 1.00 94.12 178 VAL A N 1
ATOM 1353 C CA . VAL A 1 178 ? 7.615 -3.738 -4.712 1.00 94.12 178 VAL A CA 1
ATOM 1354 C C . VAL A 1 178 ? 8.835 -4.320 -5.401 1.00 94.12 178 VAL A C 1
ATOM 1356 O O . VAL A 1 178 ? 9.779 -4.756 -4.739 1.00 94.12 178 VAL A O 1
ATOM 1359 N N . LEU A 1 179 ? 8.829 -4.371 -6.728 1.00 96.12 179 LEU A N 1
ATOM 1360 C CA . LEU A 1 179 ? 9.979 -4.865 -7.474 1.00 96.12 179 LEU A CA 1
ATOM 1361 C C . LEU A 1 179 ? 10.138 -4.200 -8.829 1.00 96.12 179 LEU A C 1
ATOM 1363 O O . LEU A 1 179 ? 9.189 -3.726 -9.441 1.00 96.12 179 LEU A O 1
ATOM 1367 N N . PHE A 1 180 ? 11.363 -4.274 -9.322 1.00 96.94 180 PHE A N 1
ATOM 1368 C CA . PHE A 1 180 ? 11.734 -4.052 -10.701 1.00 96.94 180 PHE A CA 1
ATOM 1369 C C . PHE A 1 180 ? 12.035 -5.398 -11.359 1.00 96.94 180 PHE A C 1
ATOM 1371 O O . PHE A 1 180 ? 12.724 -6.247 -10.780 1.00 96.94 180 PHE A O 1
ATOM 1378 N N . THR A 1 181 ? 11.571 -5.597 -12.592 1.00 97.81 181 THR A N 1
ATOM 1379 C CA . THR A 1 181 ? 11.813 -6.850 -13.332 1.00 97.81 181 THR A CA 1
ATOM 1380 C C . THR A 1 181 ? 13.292 -7.057 -13.685 1.00 97.81 181 THR A C 1
ATOM 1382 O O . THR A 1 181 ? 13.743 -8.186 -13.882 1.00 97.81 181 THR A O 1
ATOM 1385 N N . ARG A 1 182 ? 14.078 -5.972 -13.701 1.00 97.38 182 ARG A N 1
ATOM 1386 C CA . ARG A 1 182 ? 15.547 -5.964 -13.803 1.00 97.38 182 ARG A CA 1
ATOM 1387 C C . ARG A 1 182 ? 16.117 -4.946 -12.823 1.00 97.38 182 ARG A C 1
ATOM 1389 O O . ARG A 1 182 ? 15.440 -3.988 -12.464 1.00 97.38 182 ARG A O 1
ATOM 1396 N N . ASN A 1 183 ? 17.384 -5.089 -12.443 1.00 96.06 183 ASN A N 1
ATOM 1397 C CA . ASN A 1 183 ? 18.029 -4.160 -11.519 1.00 96.06 183 ASN A CA 1
ATOM 1398 C C . ASN A 1 183 ? 18.061 -2.725 -12.105 1.00 96.06 183 ASN A C 1
ATOM 1400 O O . ASN A 1 183 ? 18.721 -2.506 -13.127 1.00 96.06 183 ASN A O 1
ATOM 1404 N N . PRO A 1 184 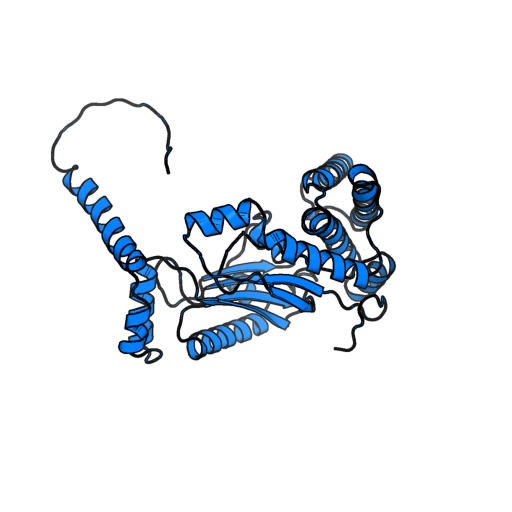? 17.422 -1.724 -11.467 1.00 94.06 184 PRO A N 1
ATOM 1405 C CA . PRO A 1 184 ? 17.312 -0.369 -12.018 1.00 94.06 184 PRO A CA 1
ATOM 1406 C C . PRO A 1 184 ? 18.648 0.397 -12.014 1.00 94.06 184 PRO A C 1
ATOM 1408 O O . PRO A 1 184 ? 18.815 1.374 -12.750 1.00 94.06 184 PRO A O 1
ATOM 1411 N N . SER A 1 185 ? 19.622 -0.052 -11.220 1.00 93.19 185 SER A N 1
ATOM 1412 C CA . SER A 1 185 ? 20.940 0.571 -11.079 1.00 93.19 185 SER A CA 1
ATOM 1413 C C . SER A 1 185 ? 21.971 -0.010 -12.041 1.00 93.19 185 SER A C 1
ATOM 1415 O O . SER A 1 185 ? 22.718 0.741 -12.672 1.00 93.19 185 SER A O 1
ATOM 1417 N N . THR A 1 186 ? 22.032 -1.338 -12.163 1.00 95.12 186 THR A N 1
ATOM 1418 C CA . THR A 1 18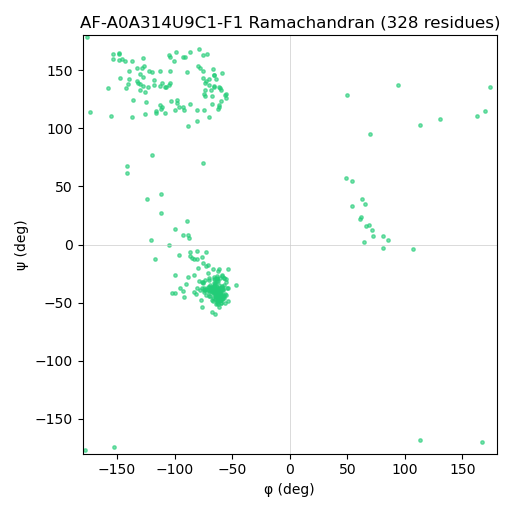6 ? 23.042 -2.032 -12.980 1.00 95.12 186 THR A CA 1
ATOM 1419 C C . THR A 1 186 ? 22.524 -2.452 -14.349 1.00 95.12 186 THR A C 1
ATOM 1421 O O . THR A 1 186 ? 23.331 -2.565 -15.269 1.00 95.12 186 THR A O 1
ATOM 1424 N N . GLY A 1 187 ? 21.211 -2.663 -14.484 1.00 94.56 187 GLY A N 1
ATOM 1425 C CA . GLY A 1 187 ? 20.554 -3.251 -15.650 1.00 94.56 187 GLY A CA 1
ATOM 1426 C C . GLY A 1 187 ? 20.613 -4.780 -15.708 1.00 94.56 187 GLY A C 1
ATOM 1427 O O . GLY A 1 187 ? 20.251 -5.360 -16.724 1.00 94.56 187 GLY A O 1
ATOM 1428 N N . GLU A 1 188 ? 21.109 -5.449 -14.663 1.00 97.06 188 GLU A N 1
ATOM 1429 C CA . GLU A 1 188 ? 21.136 -6.914 -14.582 1.00 97.06 188 GLU A CA 1
ATOM 1430 C C . GLU A 1 188 ? 19.726 -7.517 -14.669 1.00 97.06 188 GLU A C 1
ATOM 1432 O O . GLU A 1 188 ? 18.815 -7.071 -13.969 1.00 97.06 188 GLU A O 1
ATOM 1437 N N . ARG A 1 189 ? 19.555 -8.556 -15.500 1.00 96.00 189 ARG A N 1
ATOM 1438 C CA . ARG A 1 189 ? 18.297 -9.303 -15.664 1.00 96.00 189 ARG A CA 1
ATOM 1439 C C . ARG A 1 189 ? 18.048 -10.232 -14.470 1.00 96.00 189 ARG A C 1
ATOM 1441 O O . ARG A 1 189 ? 18.158 -11.451 -14.570 1.00 96.00 189 ARG A O 1
ATOM 1448 N N . LYS A 1 190 ? 17.736 -9.623 -13.332 1.00 95.19 190 LYS A N 1
ATOM 1449 C CA . LYS A 1 190 ? 17.362 -10.268 -12.076 1.00 95.19 190 LYS A CA 1
ATOM 1450 C C . LYS A 1 190 ? 16.271 -9.428 -11.419 1.00 95.19 190 LYS A C 1
ATOM 1452 O O . LYS A 1 190 ? 16.422 -8.206 -11.358 1.00 95.19 190 LYS A O 1
ATOM 1457 N N . LEU A 1 191 ? 15.218 -10.083 -10.918 1.00 96.56 191 LEU A N 1
ATOM 1458 C CA . LEU A 1 191 ? 14.187 -9.410 -10.128 1.00 96.56 191 LEU A CA 1
ATOM 1459 C C . LEU A 1 191 ? 14.856 -8.701 -8.948 1.00 96.56 191 LEU A C 1
ATOM 1461 O O . LEU A 1 191 ? 15.628 -9.311 -8.204 1.00 96.56 191 LEU A O 1
ATOM 1465 N N . TYR A 1 192 ? 14.584 -7.411 -8.819 1.00 95.62 192 TYR A N 1
ATOM 1466 C CA . TYR A 1 192 ? 15.180 -6.553 -7.808 1.00 95.62 192 TYR A CA 1
ATOM 1467 C C . TYR A 1 192 ? 14.061 -5.876 -7.038 1.00 95.62 192 TYR A C 1
ATOM 1469 O O . TYR A 1 192 ? 13.347 -5.055 -7.602 1.00 95.62 192 TYR A O 1
ATOM 1477 N N . GLY A 1 193 ? 13.887 -6.215 -5.769 1.00 93.38 193 GLY A N 1
ATOM 1478 C CA . GLY A 1 193 ? 12.772 -5.694 -5.001 1.00 93.38 193 GLY A CA 1
ATOM 1479 C C . GLY A 1 193 ? 12.784 -6.160 -3.565 1.00 93.38 193 GLY A C 1
ATOM 1480 O O . GLY A 1 193 ? 13.690 -6.872 -3.129 1.00 93.38 193 GLY A O 1
ATOM 1481 N N . GLU A 1 194 ? 11.738 -5.752 -2.871 1.00 93.31 194 GLU A N 1
ATOM 1482 C CA . GLU A 1 194 ? 11.571 -5.932 -1.444 1.00 93.31 194 GLU A CA 1
ATOM 1483 C C . GLU A 1 194 ? 10.172 -6.474 -1.142 1.00 93.31 194 GLU A C 1
ATOM 1485 O O . GLU A 1 194 ? 9.211 -6.238 -1.883 1.00 93.31 194 GLU A O 1
ATOM 1490 N N . PHE A 1 195 ? 10.062 -7.214 -0.044 1.00 94.56 195 PHE A N 1
ATOM 1491 C CA . PHE A 1 195 ? 8.829 -7.829 0.419 1.00 94.56 195 PHE A CA 1
ATOM 1492 C C . PHE A 1 195 ? 8.712 -7.717 1.939 1.00 94.56 195 PHE A C 1
ATOM 1494 O O . PHE A 1 195 ? 9.693 -7.858 2.666 1.00 94.56 195 PHE A O 1
ATOM 1501 N N . LEU A 1 196 ? 7.496 -7.492 2.428 1.00 93.31 196 LEU A N 1
ATOM 1502 C CA . LEU A 1 196 ? 7.173 -7.502 3.849 1.00 93.31 196 LEU A CA 1
ATOM 1503 C C . LEU A 1 196 ? 6.033 -8.483 4.113 1.00 93.31 196 LEU A C 1
ATOM 1505 O O . LEU A 1 196 ? 4.931 -8.338 3.580 1.00 93.31 196 LEU A O 1
ATOM 1509 N N . ILE A 1 197 ? 6.291 -9.460 4.985 1.00 92.88 197 ILE A N 1
ATOM 1510 C CA . ILE A 1 197 ? 5.267 -10.377 5.493 1.00 92.88 197 ILE A CA 1
ATOM 1511 C C . ILE A 1 197 ? 4.375 -9.642 6.492 1.00 92.88 197 ILE A C 1
ATOM 1513 O O . ILE A 1 197 ? 4.869 -8.922 7.370 1.00 92.88 197 ILE A O 1
ATOM 1517 N N . ASN A 1 198 ? 3.071 -9.900 6.407 1.00 90.19 198 ASN A N 1
ATOM 1518 C CA . ASN A 1 198 ? 2.059 -9.393 7.320 1.00 90.19 198 ASN A CA 1
ATOM 1519 C C . ASN A 1 198 ? 2.116 -7.856 7.443 1.00 90.19 198 ASN A C 1
ATOM 1521 O O . ASN A 1 198 ? 2.326 -7.317 8.531 1.00 90.19 198 ASN A O 1
ATOM 1525 N N . ALA A 1 199 ? 2.037 -7.163 6.305 1.00 87.44 199 ALA A N 1
ATOM 1526 C CA . ALA A 1 199 ? 2.213 -5.714 6.176 1.00 87.44 199 ALA A CA 1
ATOM 1527 C C . ALA A 1 199 ? 1.312 -5.124 5.079 1.00 87.44 199 ALA A C 1
ATOM 1529 O O . ALA A 1 199 ? 0.876 -5.844 4.178 1.00 87.44 199 ALA A O 1
ATOM 1530 N N . GLN A 1 200 ? 1.060 -3.814 5.129 1.00 84.81 200 GLN A N 1
ATOM 1531 C CA . GLN A 1 200 ? 0.427 -3.071 4.027 1.00 84.81 200 GLN A CA 1
ATOM 1532 C C . GLN A 1 200 ? 1.462 -2.241 3.260 1.00 84.81 200 GLN A C 1
ATOM 1534 O O . GLN A 1 200 ? 2.565 -2.004 3.745 1.00 84.81 200 GLN A O 1
ATOM 1539 N N . GLY A 1 201 ? 1.127 -1.821 2.033 1.00 80.81 201 GLY A N 1
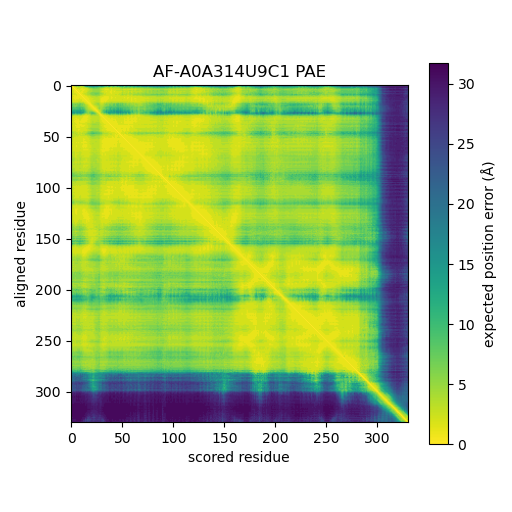ATOM 1540 C CA . GLY A 1 201 ? 2.057 -1.078 1.169 1.00 80.81 201 GLY A CA 1
ATOM 1541 C C . GLY A 1 201 ? 2.597 0.206 1.809 1.00 80.81 201 GLY A C 1
ATOM 1542 O O . GLY A 1 201 ? 3.734 0.585 1.552 1.00 80.81 201 GLY A O 1
ATOM 1543 N N . GLU A 1 202 ? 1.822 0.821 2.704 1.00 79.75 202 GLU A N 1
ATOM 1544 C CA . GLU A 1 202 ? 2.253 1.947 3.538 1.00 79.75 202 GLU A CA 1
ATOM 1545 C C . GLU A 1 202 ? 3.520 1.626 4.347 1.00 79.75 202 GLU A C 1
ATOM 1547 O O . GLU A 1 202 ? 4.451 2.426 4.361 1.00 79.75 202 GLU A O 1
ATOM 1552 N N . ASP A 1 203 ? 3.612 0.432 4.943 1.00 79.50 203 ASP A N 1
ATOM 1553 C CA . ASP A 1 203 ? 4.760 0.034 5.768 1.00 79.50 203 ASP A CA 1
ATOM 1554 C C . ASP A 1 203 ? 6.052 -0.094 4.941 1.00 79.50 203 ASP A C 1
ATOM 1556 O O . ASP A 1 203 ? 7.146 0.107 5.470 1.00 79.50 203 ASP A O 1
ATOM 1560 N N . VAL A 1 204 ? 5.929 -0.405 3.641 1.00 77.00 204 VAL A N 1
ATOM 1561 C CA . VAL A 1 204 ? 7.059 -0.434 2.695 1.00 77.00 204 VAL A CA 1
ATOM 1562 C C . VAL A 1 204 ? 7.544 0.986 2.397 1.00 77.00 204 VAL A C 1
ATOM 1564 O O . VAL A 1 204 ? 8.745 1.221 2.315 1.00 77.00 204 VAL A O 1
ATOM 1567 N N . VAL A 1 205 ? 6.625 1.947 2.258 1.00 71.19 205 VAL A N 1
ATOM 1568 C CA . VAL A 1 205 ? 6.958 3.344 1.928 1.00 71.19 205 VAL A CA 1
ATOM 1569 C C . VAL A 1 205 ? 7.478 4.108 3.147 1.00 71.19 205 VAL A C 1
ATOM 1571 O O . VAL A 1 205 ? 8.412 4.897 3.018 1.00 71.19 205 VAL A O 1
ATOM 1574 N N . ALA A 1 206 ? 6.897 3.872 4.325 1.00 70.62 206 ALA A N 1
ATOM 1575 C CA . ALA A 1 206 ? 7.243 4.576 5.557 1.00 70.62 206 ALA A CA 1
ATOM 1576 C C . ALA A 1 206 ? 8.604 4.150 6.139 1.00 70.62 206 ALA A C 1
ATOM 1578 O O . ALA A 1 206 ? 9.168 4.861 6.967 1.00 70.62 206 ALA A O 1
ATOM 1579 N N . GLY A 1 207 ? 9.141 2.991 5.735 1.00 68.19 207 GLY A N 1
ATOM 1580 C CA . GLY A 1 207 ? 10.429 2.490 6.226 1.00 68.19 207 GLY A CA 1
ATOM 1581 C C . GLY A 1 207 ? 10.432 2.112 7.714 1.00 68.19 207 GLY A C 1
ATOM 1582 O O . GLY A 1 207 ? 11.498 1.949 8.301 1.00 68.19 207 GLY A O 1
ATOM 1583 N N . ILE A 1 208 ? 9.251 1.959 8.327 1.00 68.94 208 ILE A N 1
ATOM 1584 C CA . ILE A 1 208 ? 9.080 1.571 9.740 1.00 68.94 208 ILE A CA 1
ATOM 1585 C C . ILE A 1 208 ? 9.587 0.141 9.969 1.00 68.94 208 ILE A C 1
ATOM 1587 O O . ILE A 1 208 ? 10.106 -0.194 11.034 1.00 68.94 208 ILE A O 1
ATOM 1591 N N . ARG A 1 209 ? 9.441 -0.721 8.956 1.00 72.19 209 ARG A N 1
ATOM 1592 C CA . ARG A 1 209 ? 9.937 -2.097 8.964 1.00 72.19 209 ARG A CA 1
ATOM 1593 C C . ARG A 1 209 ? 11.059 -2.242 7.953 1.00 72.19 209 ARG A C 1
ATOM 1595 O O . ARG A 1 209 ? 10.924 -1.792 6.821 1.00 72.19 209 ARG A O 1
ATOM 1602 N N . THR A 1 210 ? 12.128 -2.930 8.348 1.00 77.94 210 THR A N 1
ATOM 1603 C CA . THR A 1 210 ? 13.207 -3.305 7.432 1.00 77.94 210 THR A CA 1
ATOM 1604 C C . THR A 1 210 ? 12.648 -4.235 6.354 1.00 77.94 210 THR A C 1
ATOM 1606 O O . THR A 1 210 ? 12.190 -5.328 6.705 1.00 77.94 210 THR A O 1
ATOM 1609 N N . PRO A 1 211 ? 12.657 -3.832 5.073 1.00 79.75 211 PRO A N 1
ATOM 1610 C CA . PRO A 1 211 ? 12.165 -4.672 3.994 1.00 79.75 211 PRO A CA 1
ATOM 1611 C C . PRO A 1 211 ? 13.043 -5.913 3.817 1.00 79.75 211 PRO A C 1
ATOM 1613 O O . PRO A 1 211 ? 14.259 -5.865 4.019 1.00 79.75 211 PRO A O 1
ATOM 1616 N N . GLU A 1 212 ? 12.428 -7.034 3.449 1.00 88.75 212 GLU A N 1
ATOM 1617 C CA . GLU A 1 212 ? 13.136 -8.288 3.198 1.00 88.75 212 GLU A CA 1
ATOM 1618 C C . GLU A 1 212 ? 13.335 -8.516 1.695 1.00 88.75 212 GLU A C 1
ATOM 1620 O O . GLU A 1 212 ? 12.606 -7.980 0.863 1.00 88.75 212 GLU A O 1
ATOM 1625 N N . ASP A 1 213 ? 14.320 -9.335 1.327 1.00 91.75 213 ASP A N 1
ATOM 1626 C CA . ASP A 1 213 ? 14.554 -9.717 -0.070 1.00 91.75 213 ASP A CA 1
ATOM 1627 C C . ASP A 1 213 ? 13.390 -10.585 -0.599 1.00 91.75 213 ASP A C 1
ATOM 1629 O O . ASP A 1 213 ? 12.774 -11.357 0.140 1.00 91.75 213 ASP A O 1
ATOM 1633 N N . LEU A 1 214 ? 13.114 -10.525 -1.906 1.00 93.25 214 LEU A N 1
ATOM 1634 C CA . LEU A 1 214 ? 12.115 -11.374 -2.574 1.00 93.25 214 LEU A CA 1
ATOM 1635 C C . LEU A 1 214 ? 12.323 -12.888 -2.340 1.00 93.25 214 LEU A C 1
ATOM 1637 O O . LEU A 1 214 ? 11.382 -13.672 -2.474 1.00 93.25 214 LEU A O 1
ATOM 1641 N N . ASN A 1 215 ? 13.527 -13.326 -1.963 1.00 92.12 215 ASN A N 1
ATOM 1642 C CA . ASN A 1 215 ? 13.798 -14.700 -1.537 1.00 92.12 215 ASN A CA 1
ATOM 1643 C C . ASN A 1 215 ? 12.993 -15.124 -0.294 1.00 92.12 215 ASN A C 1
ATOM 1645 O O . ASN A 1 215 ? 12.651 -16.305 -0.174 1.00 92.12 215 ASN A O 1
ATOM 1649 N N . THR A 1 216 ? 12.637 -14.190 0.595 1.00 93.38 216 THR A N 1
ATOM 1650 C CA . THR A 1 216 ? 11.694 -14.461 1.690 1.00 93.38 216 THR A CA 1
ATOM 1651 C C . THR A 1 216 ? 10.348 -14.895 1.118 1.00 93.38 216 THR A C 1
ATOM 1653 O O . THR A 1 216 ? 9.829 -15.944 1.500 1.00 93.38 216 THR A O 1
ATOM 1656 N N . MET A 1 217 ? 9.797 -14.141 0.160 1.00 95.50 217 MET A N 1
ATOM 1657 C CA . MET A 1 217 ? 8.521 -14.483 -0.481 1.00 95.50 217 MET A CA 1
ATOM 1658 C C . MET A 1 217 ? 8.585 -15.869 -1.127 1.00 95.50 217 MET A C 1
ATOM 1660 O O . MET A 1 217 ? 7.682 -16.677 -0.935 1.00 95.50 217 MET A O 1
ATOM 1664 N N . LYS A 1 218 ? 9.682 -16.179 -1.829 1.00 95.69 218 LYS A N 1
ATOM 1665 C CA . LYS A 1 218 ? 9.905 -17.500 -2.432 1.00 95.69 218 LYS A CA 1
ATOM 1666 C C . LYS A 1 218 ? 9.864 -18.638 -1.408 1.00 95.69 218 LYS A C 1
ATOM 1668 O O . LYS A 1 218 ? 9.427 -19.733 -1.742 1.00 95.69 218 LYS A O 1
ATOM 1673 N N . SER A 1 219 ? 10.337 -18.386 -0.191 1.00 95.25 219 SER A N 1
ATOM 1674 C CA . SER A 1 219 ? 10.404 -19.391 0.873 1.00 95.25 219 SER A CA 1
ATOM 1675 C C . SER A 1 219 ? 9.060 -19.564 1.583 1.00 95.25 219 SER A C 1
ATOM 1677 O O . SER A 1 219 ? 8.651 -20.689 1.852 1.00 95.25 219 SER A O 1
ATOM 1679 N N . CYS A 1 220 ? 8.366 -18.461 1.873 1.00 94.62 220 CYS A N 1
ATOM 1680 C CA . CYS A 1 220 ? 7.131 -18.472 2.659 1.00 94.62 220 CYS A CA 1
ATOM 1681 C C . CYS A 1 220 ? 5.865 -18.683 1.814 1.00 94.62 220 CYS A C 1
ATOM 1683 O O . CYS A 1 220 ? 4.870 -19.180 2.330 1.00 94.62 220 CYS A O 1
ATOM 1685 N N . MET A 1 221 ? 5.883 -18.271 0.542 1.00 96.62 221 MET A N 1
ATOM 1686 C CA . MET A 1 221 ? 4.730 -18.269 -0.370 1.00 96.62 221 MET A CA 1
ATOM 1687 C C . MET A 1 221 ? 5.171 -18.690 -1.792 1.00 96.62 221 MET A C 1
ATOM 1689 O O . MET A 1 221 ? 5.088 -17.888 -2.732 1.00 96.62 221 MET A O 1
ATOM 1693 N N . PRO A 1 222 ? 5.695 -19.919 -1.974 1.00 97.31 222 PRO A N 1
ATOM 1694 C CA . PRO A 1 222 ? 6.359 -20.328 -3.214 1.00 97.31 222 PRO A CA 1
ATOM 1695 C C . PRO A 1 222 ? 5.443 -20.296 -4.445 1.00 97.31 222 PRO A C 1
ATOM 1697 O O . PRO A 1 222 ? 5.897 -19.943 -5.534 1.00 97.31 222 PRO A O 1
ATOM 1700 N N . GLU A 1 223 ? 4.158 -20.615 -4.292 1.00 97.81 223 GLU A N 1
ATOM 1701 C CA . GLU A 1 223 ? 3.165 -20.587 -5.368 1.00 97.81 223 GLU A CA 1
ATOM 1702 C C . GLU A 1 223 ? 2.911 -19.156 -5.848 1.00 97.81 223 GLU A C 1
ATOM 1704 O O . GLU A 1 223 ? 3.001 -18.886 -7.046 1.00 97.81 223 GLU A O 1
ATOM 1709 N N . ALA A 1 224 ? 2.687 -18.223 -4.917 1.00 98.00 224 ALA A N 1
ATOM 1710 C CA . ALA A 1 224 ? 2.522 -16.806 -5.236 1.00 98.00 224 ALA A CA 1
ATOM 1711 C C . ALA A 1 224 ? 3.797 -16.218 -5.858 1.00 98.00 224 ALA A C 1
ATOM 1713 O O . ALA A 1 224 ? 3.722 -15.391 -6.764 1.00 98.00 224 ALA A O 1
ATOM 1714 N N . TYR A 1 225 ? 4.980 -16.649 -5.405 1.00 98.12 225 TYR A N 1
ATOM 1715 C CA . TYR A 1 225 ? 6.248 -16.217 -5.993 1.00 98.12 225 TYR A CA 1
ATOM 1716 C C . TYR A 1 225 ? 6.410 -16.729 -7.426 1.00 98.12 225 TYR A C 1
ATOM 1718 O O . TYR A 1 225 ? 6.857 -15.989 -8.300 1.00 98.12 225 TYR A O 1
ATOM 1726 N N . LYS A 1 226 ? 6.028 -17.982 -7.692 1.00 98.25 226 LYS A N 1
ATOM 1727 C CA . LYS A 1 226 ? 6.049 -18.539 -9.046 1.00 98.25 226 LYS A CA 1
ATOM 1728 C C . LYS A 1 226 ? 5.119 -17.756 -9.977 1.00 98.25 226 LYS A C 1
ATOM 1730 O O . LYS A 1 226 ? 5.556 -17.345 -11.048 1.00 98.25 226 LYS A O 1
ATOM 1735 N N . GLU A 1 227 ? 3.890 -17.487 -9.540 1.00 98.50 227 GLU A N 1
ATOM 1736 C CA . GLU A 1 227 ? 2.929 -16.667 -10.289 1.00 98.50 227 GLU A CA 1
ATOM 1737 C C . GLU A 1 227 ? 3.461 -15.240 -10.523 1.00 98.50 227 GLU A C 1
ATOM 1739 O O . GLU A 1 227 ? 3.298 -14.675 -11.603 1.00 98.50 227 GLU A O 1
ATOM 1744 N N . LEU A 1 228 ? 4.168 -14.663 -9.545 1.00 98.38 228 LEU A N 1
ATOM 1745 C CA . LEU A 1 228 ? 4.792 -13.345 -9.679 1.00 98.38 228 LEU A CA 1
ATOM 1746 C C . LEU A 1 228 ? 5.880 -13.337 -10.755 1.00 98.38 228 LEU A C 1
ATOM 1748 O O . LEU A 1 228 ? 5.923 -12.414 -11.565 1.00 98.38 228 LEU A O 1
ATOM 1752 N N . VAL A 1 229 ? 6.742 -14.357 -10.788 1.00 98.25 229 VAL A N 1
ATOM 1753 C CA . VAL A 1 229 ? 7.774 -14.497 -11.827 1.00 98.25 229 VAL A CA 1
ATOM 1754 C C . VAL A 1 229 ? 7.131 -14.596 -13.213 1.00 98.25 229 VAL A C 1
ATOM 1756 O O . VAL A 1 229 ? 7.551 -13.883 -14.124 1.00 98.25 229 VAL A O 1
ATOM 1759 N N . GLU A 1 230 ? 6.081 -15.405 -13.362 1.00 98.38 230 GLU A N 1
ATOM 1760 C CA . GLU A 1 230 ? 5.332 -15.537 -14.620 1.00 98.38 230 GLU A CA 1
ATOM 1761 C C . GLU A 1 230 ? 4.703 -14.196 -15.046 1.00 98.38 230 GLU A C 1
ATOM 1763 O O . GLU A 1 230 ? 4.850 -13.767 -16.194 1.00 98.38 230 GLU A O 1
ATOM 1768 N N . ASN A 1 231 ? 4.081 -13.471 -14.112 1.00 98.38 231 ASN A N 1
ATOM 1769 C CA . ASN A 1 231 ? 3.501 -12.153 -14.376 1.00 98.38 231 ASN A CA 1
ATOM 1770 C C . ASN A 1 231 ? 4.558 -11.111 -14.774 1.00 98.38 231 ASN A C 1
ATOM 1772 O O . ASN A 1 231 ? 4.313 -10.306 -15.673 1.00 98.38 231 ASN A O 1
ATOM 1776 N N . CYS A 1 232 ? 5.745 -11.131 -14.162 1.00 98.06 232 CYS A N 1
ATOM 1777 C CA . CYS A 1 232 ? 6.863 -10.266 -14.547 1.00 98.06 232 CYS A CA 1
ATOM 1778 C C . CYS A 1 232 ? 7.288 -10.495 -16.005 1.00 98.06 232 CYS A C 1
ATOM 1780 O O . CYS A 1 232 ? 7.497 -9.531 -16.743 1.00 98.06 232 CYS A O 1
ATOM 1782 N N . GLU A 1 233 ? 7.376 -11.753 -16.441 1.00 96.62 233 GLU A N 1
ATOM 1783 C CA . GLU A 1 233 ? 7.716 -12.094 -17.827 1.00 96.62 233 GLU A CA 1
ATOM 1784 C C . GLU A 1 233 ? 6.624 -11.658 -18.813 1.00 96.62 233 GLU A C 1
ATOM 1786 O O . GLU A 1 233 ? 6.931 -11.105 -19.874 1.00 96.62 233 GLU A O 1
ATOM 1791 N N . ILE A 1 234 ? 5.349 -11.851 -18.455 1.00 97.94 234 ILE A N 1
ATOM 1792 C CA . ILE A 1 234 ? 4.205 -11.375 -19.245 1.00 97.94 234 ILE A CA 1
ATOM 1793 C C . ILE A 1 234 ? 4.273 -9.855 -19.414 1.00 97.94 234 ILE A C 1
ATOM 1795 O O . ILE A 1 234 ? 4.122 -9.355 -20.532 1.00 97.94 234 ILE A O 1
ATOM 1799 N N . LEU A 1 235 ? 4.529 -9.123 -18.328 1.00 97.50 235 LEU A N 1
ATOM 1800 C CA . LEU A 1 235 ? 4.579 -7.665 -18.335 1.00 97.50 235 LEU A CA 1
ATOM 1801 C C . LEU A 1 235 ? 5.758 -7.135 -19.162 1.00 97.50 235 LEU A C 1
ATOM 1803 O O . LEU A 1 235 ? 5.530 -6.280 -20.016 1.00 97.50 235 LEU A O 1
ATOM 1807 N N . GLU A 1 236 ? 6.977 -7.671 -19.006 1.00 95.12 236 GLU A N 1
ATOM 1808 C CA . GLU A 1 236 ? 8.111 -7.275 -19.864 1.00 95.12 236 GLU A CA 1
ATOM 1809 C C . GLU A 1 236 ? 7.825 -7.567 -21.342 1.00 95.12 236 GLU A C 1
ATOM 1811 O O . GLU A 1 236 ? 8.120 -6.752 -22.218 1.00 95.12 236 GLU A O 1
ATOM 1816 N N . LYS A 1 237 ? 7.215 -8.718 -21.646 1.00 94.44 237 LYS A N 1
ATOM 1817 C CA . LYS A 1 237 ? 6.896 -9.098 -23.026 1.00 94.44 237 LYS A CA 1
ATOM 1818 C C . LYS A 1 237 ? 5.792 -8.237 -23.634 1.00 94.44 237 LYS A C 1
ATOM 1820 O O . LYS A 1 237 ? 5.830 -7.992 -24.841 1.00 94.44 237 LYS A O 1
ATOM 1825 N N . HIS A 1 238 ? 4.817 -7.814 -22.835 1.00 95.31 238 HIS A N 1
ATOM 1826 C CA . HIS A 1 238 ? 3.706 -6.980 -23.279 1.00 95.31 238 HIS A CA 1
ATOM 1827 C C . HIS A 1 238 ? 4.135 -5.524 -23.466 1.00 95.31 238 HIS A C 1
ATOM 1829 O O . HIS A 1 238 ? 3.961 -4.965 -24.547 1.00 95.31 238 HIS A O 1
ATOM 1835 N N . TYR A 1 239 ? 4.734 -4.929 -22.432 1.00 93.38 239 TYR A N 1
ATOM 1836 C CA . TYR A 1 239 ? 5.143 -3.523 -22.434 1.00 93.38 239 TYR A CA 1
ATOM 1837 C C . TYR A 1 239 ? 6.464 -3.276 -23.151 1.00 93.38 239 TYR A C 1
ATOM 1839 O O . TYR A 1 239 ? 6.782 -2.127 -23.456 1.00 93.38 239 TYR A O 1
ATOM 1847 N N . LYS A 1 240 ? 7.208 -4.346 -23.452 1.00 93.31 240 LYS A N 1
ATOM 1848 C CA . LYS A 1 240 ? 8.498 -4.295 -24.143 1.00 93.31 240 LYS A CA 1
ATOM 1849 C C . LYS A 1 240 ? 9.560 -3.521 -23.378 1.00 93.31 240 LYS A C 1
ATOM 1851 O O . LYS A 1 240 ? 10.498 -3.053 -24.001 1.00 93.31 240 LYS A O 1
ATOM 1856 N N . ASP A 1 241 ? 9.428 -3.404 -22.059 1.00 93.88 241 ASP A N 1
ATOM 1857 C CA . ASP A 1 241 ? 10.314 -2.623 -21.201 1.00 93.88 241 ASP A CA 1
ATOM 1858 C C . ASP A 1 241 ? 10.429 -3.241 -19.796 1.00 93.88 241 ASP A C 1
ATOM 1860 O O . ASP A 1 241 ? 9.636 -4.103 -19.418 1.00 93.88 241 ASP A O 1
ATOM 1864 N N . MET A 1 242 ? 11.444 -2.826 -19.034 1.00 95.31 242 MET A N 1
ATOM 1865 C CA . MET A 1 242 ? 11.594 -3.166 -17.621 1.00 95.31 242 MET A CA 1
ATOM 1866 C C . MET A 1 242 ? 10.494 -2.473 -16.812 1.00 95.31 242 MET A C 1
ATOM 1868 O O . MET A 1 242 ? 10.256 -1.267 -16.958 1.00 95.31 242 MET A O 1
ATOM 1872 N N . MET A 1 243 ? 9.851 -3.239 -15.936 1.00 96.62 243 MET A N 1
ATOM 1873 C CA . MET A 1 243 ? 8.668 -2.810 -15.200 1.00 96.62 243 MET A CA 1
ATOM 1874 C C . MET A 1 243 ? 8.971 -2.633 -13.716 1.00 96.62 243 MET A C 1
ATOM 1876 O O . MET A 1 243 ? 9.665 -3.450 -13.122 1.00 96.62 243 MET A O 1
ATOM 1880 N N . ASP A 1 244 ? 8.420 -1.570 -13.141 1.00 95.31 244 ASP A N 1
ATOM 1881 C CA . ASP A 1 244 ? 8.283 -1.311 -11.706 1.00 95.31 244 ASP A CA 1
ATOM 1882 C C . ASP A 1 244 ? 6.864 -1.715 -11.289 1.00 95.31 244 ASP A C 1
ATOM 1884 O O . ASP A 1 244 ? 5.884 -1.245 -11.883 1.00 95.31 244 ASP A O 1
ATOM 1888 N N . ILE A 1 245 ? 6.764 -2.643 -10.341 1.00 95.94 245 ILE A N 1
ATOM 1889 C CA . ILE A 1 245 ? 5.557 -3.396 -10.010 1.00 95.94 245 ILE A CA 1
ATOM 1890 C C . ILE A 1 245 ? 5.302 -3.335 -8.506 1.00 95.94 245 ILE A C 1
ATOM 1892 O O . ILE A 1 245 ? 6.186 -3.634 -7.707 1.00 95.94 245 ILE A O 1
ATOM 1896 N N . GLU A 1 246 ? 4.053 -3.056 -8.138 1.00 94.88 246 GLU A N 1
ATOM 1897 C CA . GLU A 1 246 ? 3.535 -3.242 -6.781 1.00 94.88 246 GLU A CA 1
ATOM 1898 C C . GLU A 1 246 ? 2.590 -4.444 -6.758 1.00 94.88 246 GLU A C 1
ATOM 1900 O O . GLU A 1 246 ? 1.718 -4.585 -7.626 1.00 94.88 246 GLU A O 1
ATOM 1905 N N . PHE A 1 247 ? 2.732 -5.295 -5.746 1.00 96.75 247 PHE A N 1
ATOM 1906 C CA . PHE A 1 247 ? 1.903 -6.482 -5.583 1.00 96.75 247 PHE A CA 1
ATOM 1907 C C . PHE A 1 247 ? 1.584 -6.752 -4.112 1.00 96.75 247 PHE A C 1
ATOM 1909 O O . PHE A 1 247 ? 2.293 -6.337 -3.194 1.00 96.75 247 PHE A O 1
ATOM 1916 N N . THR A 1 248 ? 0.506 -7.491 -3.887 1.00 96.94 248 THR A N 1
ATOM 1917 C CA . THR A 1 248 ? 0.099 -7.974 -2.568 1.00 96.94 248 THR A CA 1
ATOM 1918 C C . THR A 1 248 ? -0.229 -9.452 -2.658 1.00 96.94 248 THR A C 1
ATOM 1920 O O . THR A 1 248 ? -0.860 -9.902 -3.609 1.00 96.94 248 THR A O 1
ATOM 1923 N N . VAL A 1 249 ? 0.191 -10.212 -1.655 1.00 97.56 249 VAL A N 1
ATOM 1924 C CA . VAL A 1 249 ? -0.257 -11.580 -1.429 1.00 97.56 249 VAL A CA 1
ATOM 1925 C C . VAL A 1 249 ? -1.254 -11.556 -0.283 1.00 97.56 249 VAL A C 1
ATOM 1927 O O . VAL A 1 249 ? -0.925 -11.098 0.808 1.00 97.56 249 VAL A O 1
ATOM 1930 N N . GLN A 1 250 ? -2.459 -12.054 -0.526 1.00 95.56 250 GLN A N 1
ATOM 1931 C CA . GLN A 1 250 ? -3.472 -12.247 0.504 1.00 95.56 250 GLN A CA 1
ATOM 1932 C C . GLN A 1 250 ? -3.745 -13.741 0.624 1.00 95.56 250 GLN A C 1
ATOM 1934 O O . GLN A 1 250 ? -4.266 -14.341 -0.314 1.00 95.56 250 GLN A O 1
ATOM 1939 N N . GLU A 1 251 ? -3.389 -14.329 1.765 1.00 94.38 251 GLU A N 1
ATOM 1940 C CA . GLU A 1 251 ? -3.596 -15.752 2.064 1.00 94.38 251 GLU A CA 1
ATOM 1941 C C . GLU A 1 251 ? -3.109 -16.667 0.922 1.00 94.38 251 GLU A C 1
ATOM 1943 O O . GLU A 1 251 ? -3.868 -17.444 0.344 1.00 94.38 251 GLU A O 1
ATOM 1948 N N . ASN A 1 252 ? -1.826 -16.541 0.570 1.00 95.94 252 ASN A N 1
ATOM 1949 C CA . ASN A 1 252 ? -1.141 -17.239 -0.529 1.00 95.94 252 ASN A CA 1
ATOM 1950 C C . ASN A 1 252 ? -1.629 -16.913 -1.952 1.00 95.94 252 ASN A C 1
ATOM 1952 O O . ASN A 1 252 ? -1.099 -17.470 -2.912 1.00 95.94 252 ASN A O 1
ATOM 1956 N N . ARG A 1 253 ? -2.592 -16.002 -2.130 1.00 97.19 253 ARG A N 1
ATOM 1957 C CA . ARG A 1 253 ? -3.041 -15.554 -3.454 1.00 97.19 253 ARG A CA 1
ATOM 1958 C C . ARG A 1 253 ? -2.373 -14.244 -3.858 1.00 97.19 253 ARG A C 1
ATOM 1960 O O . ARG A 1 253 ? -2.514 -13.248 -3.150 1.00 97.19 253 ARG A O 1
ATOM 1967 N N . LEU A 1 254 ? -1.712 -14.230 -5.014 1.00 98.12 254 LEU A N 1
ATOM 1968 C CA . LEU A 1 254 ? -1.093 -13.033 -5.578 1.00 98.12 254 LEU A CA 1
ATOM 1969 C C . LEU A 1 254 ? -2.131 -12.079 -6.189 1.00 98.12 254 LEU A C 1
ATOM 1971 O O . LEU A 1 254 ? -3.094 -12.491 -6.837 1.00 98.12 254 LEU A O 1
ATOM 1975 N N . TRP A 1 255 ? -1.883 -10.783 -6.024 1.00 98.19 255 TRP A N 1
ATOM 1976 C CA . TRP A 1 255 ? -2.609 -9.689 -6.652 1.00 98.19 255 TRP A CA 1
ATOM 1977 C C . TRP A 1 255 ? -1.627 -8.641 -7.171 1.00 98.19 255 TRP A C 1
ATOM 1979 O O . TRP A 1 255 ? -0.824 -8.096 -6.413 1.00 98.19 255 TRP A O 1
ATOM 1989 N N . MET A 1 256 ? -1.717 -8.333 -8.464 1.00 97.62 256 MET A N 1
ATOM 1990 C CA . MET A 1 256 ? -0.943 -7.266 -9.101 1.00 97.62 256 MET A CA 1
ATOM 1991 C C . MET A 1 256 ? -1.698 -5.945 -8.935 1.00 97.62 256 MET A C 1
ATOM 1993 O O . MET A 1 256 ? -2.848 -5.839 -9.364 1.00 97.62 256 MET A O 1
ATOM 1997 N N . LEU A 1 257 ? -1.078 -4.952 -8.296 1.00 93.50 257 LEU A N 1
ATOM 1998 C CA . LEU A 1 257 ? -1.746 -3.696 -7.934 1.00 93.50 257 LEU A CA 1
ATOM 1999 C C . LEU A 1 257 ? -1.394 -2.552 -8.873 1.00 93.50 257 LEU A C 1
ATOM 2001 O O . LEU A 1 257 ? -2.263 -1.775 -9.262 1.00 93.50 257 LEU A O 1
ATOM 2005 N N . GLN A 1 258 ? -0.123 -2.458 -9.246 1.00 92.06 258 GLN A N 1
ATOM 2006 C CA . GLN A 1 258 ? 0.375 -1.407 -10.117 1.00 92.06 258 GLN A CA 1
ATOM 2007 C C . GLN A 1 258 ? 1.516 -1.951 -10.967 1.00 92.06 258 GLN A C 1
ATOM 2009 O O . GLN A 1 258 ? 2.344 -2.718 -10.485 1.00 92.06 258 GLN A O 1
ATOM 2014 N N . CYS A 1 259 ? 1.588 -1.513 -12.219 1.00 93.88 259 CYS A N 1
ATOM 2015 C CA . CYS A 1 259 ? 2.761 -1.700 -13.058 1.00 93.88 259 CYS A CA 1
ATOM 2016 C C . CYS A 1 259 ? 3.009 -0.436 -13.881 1.00 93.88 259 CYS A C 1
ATOM 2018 O O . CYS A 1 259 ? 2.078 0.165 -14.421 1.00 93.88 259 CYS A O 1
ATOM 2020 N N . ARG A 1 260 ? 4.270 -0.033 -13.996 1.00 90.88 260 ARG A N 1
ATOM 2021 C CA . ARG A 1 260 ? 4.699 1.087 -14.842 1.00 90.88 260 ARG A CA 1
ATOM 2022 C C . ARG A 1 260 ? 6.100 0.840 -15.381 1.00 90.88 260 ARG A C 1
ATOM 2024 O O . ARG A 1 260 ? 6.821 0.000 -14.854 1.00 90.88 260 ARG A O 1
ATOM 2031 N N . ALA A 1 261 ? 6.507 1.599 -16.393 1.00 91.50 261 ALA A N 1
ATOM 2032 C CA . ALA A 1 261 ? 7.891 1.574 -16.852 1.00 91.50 261 ALA A CA 1
ATOM 2033 C C . ALA A 1 261 ? 8.829 1.989 -15.706 1.00 91.50 261 ALA A C 1
ATOM 2035 O O . ALA A 1 261 ? 8.672 3.064 -15.115 1.00 91.50 261 ALA A O 1
ATOM 2036 N N . GLY A 1 262 ? 9.795 1.133 -15.375 1.00 90.44 262 GLY A N 1
ATOM 2037 C CA . GLY A 1 262 ? 10.654 1.351 -14.219 1.00 90.44 262 GLY A CA 1
ATOM 2038 C C . GLY A 1 262 ? 11.689 2.444 -14.465 1.00 90.44 262 GLY A C 1
ATOM 2039 O O . GLY A 1 262 ? 12.428 2.412 -15.458 1.00 90.44 262 GLY A O 1
ATOM 2040 N N . LYS A 1 263 ? 11.778 3.407 -13.540 1.00 88.38 263 LYS A N 1
ATOM 2041 C CA . LYS A 1 263 ? 12.871 4.389 -13.527 1.00 88.38 263 LYS A CA 1
ATOM 2042 C C . LYS A 1 263 ? 14.200 3.675 -13.283 1.00 88.38 263 LYS A C 1
ATOM 2044 O O . LYS A 1 263 ? 14.274 2.723 -12.515 1.00 88.38 263 LYS A O 1
ATOM 2049 N N . ARG A 1 264 ? 15.254 4.133 -13.954 1.00 90.69 264 ARG A N 1
ATOM 2050 C CA . ARG A 1 264 ? 16.560 3.464 -13.974 1.00 90.69 264 ARG A CA 1
ATOM 2051 C C . ARG A 1 264 ? 17.691 4.454 -14.225 1.00 90.69 264 ARG A C 1
ATOM 2053 O O . ARG A 1 264 ? 17.463 5.544 -14.750 1.00 90.69 264 ARG A O 1
ATOM 2060 N N . THR A 1 265 ? 18.912 4.074 -13.863 1.00 89.31 265 THR A N 1
ATOM 2061 C CA . THR A 1 265 ? 20.112 4.877 -14.144 1.00 89.31 265 THR A CA 1
ATOM 2062 C C . THR A 1 265 ? 20.463 4.832 -15.634 1.00 89.31 265 THR A C 1
ATOM 2064 O O . THR A 1 265 ? 20.038 3.929 -16.354 1.00 89.31 265 THR A O 1
ATOM 2067 N N . GLY A 1 266 ? 21.311 5.756 -16.105 1.00 86.69 266 GLY A N 1
ATOM 2068 C CA . GLY A 1 266 ? 21.811 5.717 -17.487 1.00 86.69 266 GLY A CA 1
ATOM 2069 C C . GLY A 1 266 ? 22.546 4.409 -17.816 1.00 86.69 266 GLY A C 1
ATOM 2070 O O . GLY A 1 266 ? 22.359 3.846 -18.892 1.00 86.69 266 GLY A O 1
ATOM 2071 N N . LYS A 1 267 ? 23.320 3.865 -16.862 1.00 90.00 267 LYS A N 1
ATOM 2072 C CA . LYS A 1 267 ? 23.979 2.554 -17.001 1.00 90.00 267 LYS A CA 1
ATOM 2073 C C . LYS A 1 267 ? 22.954 1.425 -17.141 1.00 90.00 267 LYS A C 1
ATOM 2075 O O . LYS A 1 267 ? 23.086 0.601 -18.044 1.00 90.00 267 LYS A O 1
ATOM 2080 N N . GLY A 1 268 ? 21.949 1.402 -16.263 1.00 92.19 268 GLY A N 1
ATOM 2081 C CA . GLY A 1 268 ? 20.880 0.409 -16.300 1.00 92.19 268 GLY A CA 1
ATOM 2082 C C . GLY A 1 268 ? 20.087 0.468 -17.604 1.00 92.19 268 GLY A C 1
ATOM 2083 O O . GLY A 1 268 ? 19.872 -0.566 -18.227 1.00 92.19 268 GLY A O 1
ATOM 2084 N N . ALA A 1 269 ? 19.741 1.672 -18.069 1.00 90.19 269 ALA A N 1
ATOM 2085 C CA . ALA A 1 269 ? 19.034 1.886 -19.331 1.00 90.19 269 ALA A CA 1
ATOM 2086 C C . ALA A 1 269 ? 19.777 1.279 -20.528 1.00 90.19 269 ALA A C 1
ATOM 2088 O O . ALA A 1 269 ? 19.182 0.510 -21.279 1.00 90.19 269 ALA A O 1
ATOM 2089 N N . VAL A 1 270 ? 21.080 1.567 -20.666 1.00 89.56 270 VAL A N 1
ATOM 2090 C CA . VAL A 1 270 ? 21.900 1.037 -21.768 1.00 89.56 270 VAL A CA 1
ATOM 2091 C C . VAL A 1 270 ? 21.928 -0.487 -21.746 1.00 89.56 270 VAL A C 1
ATOM 2093 O O . VAL A 1 270 ? 21.672 -1.120 -22.769 1.00 89.56 270 VAL A O 1
ATOM 2096 N N . LYS A 1 271 ? 22.222 -1.083 -20.585 1.00 93.88 271 LYS A N 1
ATOM 2097 C CA . LYS A 1 271 ? 22.310 -2.540 -20.464 1.00 93.88 271 LYS A CA 1
ATOM 2098 C C . LYS A 1 271 ? 20.974 -3.213 -20.782 1.00 93.88 271 LYS A C 1
ATOM 2100 O O . LYS A 1 271 ? 20.953 -4.138 -21.584 1.00 93.88 271 LYS A O 1
ATOM 2105 N N . ILE A 1 272 ? 19.876 -2.726 -20.202 1.00 93.88 272 ILE A N 1
ATOM 2106 C CA . ILE A 1 272 ? 18.537 -3.292 -20.416 1.00 93.88 272 ILE A CA 1
ATOM 2107 C C . ILE A 1 272 ? 18.158 -3.220 -21.896 1.00 93.88 272 ILE A C 1
ATOM 2109 O O . ILE A 1 272 ? 17.702 -4.211 -22.455 1.00 93.88 272 ILE A O 1
ATOM 2113 N N . ALA A 1 273 ? 18.398 -2.079 -22.545 1.00 90.50 273 ALA A N 1
ATOM 2114 C CA . ALA A 1 273 ? 18.082 -1.892 -23.955 1.00 90.50 273 ALA A CA 1
ATOM 2115 C C . ALA A 1 273 ? 18.852 -2.869 -24.862 1.00 90.50 273 ALA A C 1
ATOM 2117 O O . ALA A 1 273 ? 18.285 -3.405 -25.814 1.00 90.50 273 ALA A O 1
ATOM 2118 N N . VAL A 1 274 ? 20.142 -3.091 -24.589 1.00 91.31 274 VAL A N 1
ATOM 2119 C CA . VAL A 1 274 ? 20.972 -4.046 -25.343 1.00 91.31 274 VAL A CA 1
ATOM 2120 C C . VAL A 1 274 ? 20.514 -5.482 -25.092 1.00 91.31 274 VAL A C 1
ATOM 2122 O O . VAL A 1 274 ? 20.296 -6.221 -26.049 1.00 91.31 274 VAL A O 1
ATOM 2125 N N . ASP A 1 275 ? 20.315 -5.861 -23.828 1.00 94.12 275 ASP A N 1
ATOM 2126 C CA . ASP A 1 275 ? 19.876 -7.207 -23.451 1.00 94.12 275 ASP A CA 1
ATOM 2127 C C . ASP A 1 275 ? 18.519 -7.541 -24.094 1.00 94.12 275 ASP A C 1
ATOM 2129 O O . ASP A 1 275 ? 18.389 -8.566 -24.755 1.00 94.12 275 ASP A O 1
ATOM 2133 N N . MET A 1 276 ? 17.535 -6.639 -24.015 1.00 93.31 276 MET A N 1
ATOM 2134 C CA . MET A 1 276 ? 16.207 -6.847 -24.608 1.00 93.31 276 MET A CA 1
ATOM 2135 C C . MET A 1 276 ? 16.222 -6.935 -26.141 1.00 93.31 276 MET A C 1
ATOM 2137 O O . MET A 1 276 ? 15.392 -7.636 -26.722 1.00 93.31 276 MET A O 1
ATOM 2141 N N . THR A 1 277 ? 17.168 -6.262 -26.801 1.00 91.31 277 THR A N 1
ATOM 2142 C CA . THR A 1 277 ? 17.368 -6.402 -28.253 1.00 91.31 277 THR A CA 1
ATOM 2143 C C . THR A 1 277 ? 17.946 -7.780 -28.583 1.00 91.31 277 THR A C 1
ATOM 2145 O O . THR A 1 277 ? 17.452 -8.460 -29.479 1.00 91.31 277 THR A O 1
ATOM 2148 N N . ASN A 1 278 ? 18.947 -8.232 -27.820 1.00 92.81 278 ASN A N 1
ATOM 2149 C CA . ASN A 1 278 ? 19.552 -9.558 -27.984 1.00 92.81 278 ASN A CA 1
ATOM 2150 C C . ASN A 1 278 ? 18.567 -10.696 -27.669 1.00 92.81 278 ASN A C 1
ATOM 2152 O O . ASN A 1 278 ? 18.618 -11.749 -28.297 1.00 92.81 278 ASN A O 1
ATOM 2156 N N . GLU A 1 279 ? 17.653 -10.476 -26.722 1.00 91.50 279 GLU A N 1
ATOM 2157 C CA . GLU A 1 279 ? 16.547 -11.380 -26.381 1.00 91.50 279 GLU A CA 1
ATOM 2158 C C . GLU A 1 279 ? 15.429 -11.387 -27.447 1.00 91.50 279 GLU A C 1
ATOM 2160 O O . GLU A 1 279 ? 14.487 -12.172 -27.344 1.00 91.50 279 GLU A O 1
ATOM 2165 N N . GLY A 1 280 ? 15.494 -10.513 -28.460 1.00 90.25 280 GLY A N 1
ATOM 2166 C CA . GLY A 1 280 ? 14.466 -10.384 -29.498 1.00 90.25 280 GLY A CA 1
ATOM 2167 C C . GLY A 1 280 ? 13.138 -9.812 -28.987 1.00 90.25 280 GLY A C 1
ATOM 2168 O O . GLY A 1 280 ? 12.106 -9.949 -29.645 1.00 90.25 280 GLY A O 1
ATOM 2169 N N . LEU A 1 281 ? 13.133 -9.183 -27.807 1.00 87.38 281 LEU A N 1
ATOM 2170 C CA . LEU A 1 281 ? 11.937 -8.563 -27.237 1.00 87.38 281 LEU A CA 1
ATOM 2171 C C . LEU A 1 281 ? 11.590 -7.258 -27.958 1.00 87.38 281 LEU A C 1
ATOM 2173 O O . LEU A 1 281 ? 10.404 -6.987 -28.155 1.00 87.38 281 LEU A O 1
ATOM 2177 N N . VAL A 1 282 ? 12.608 -6.489 -28.348 1.00 85.81 282 VAL A N 1
ATOM 2178 C CA . VAL A 1 282 ? 12.526 -5.118 -28.872 1.00 85.81 282 VAL A CA 1
ATOM 2179 C C . VAL A 1 282 ? 13.383 -5.024 -30.139 1.00 85.81 282 VAL A C 1
ATOM 2181 O O . VAL A 1 282 ? 14.467 -5.602 -30.182 1.00 85.81 282 VAL A O 1
ATOM 2184 N N . ASP A 1 283 ? 12.926 -4.305 -31.167 1.00 80.50 283 ASP A N 1
ATOM 2185 C CA . ASP A 1 283 ? 13.754 -4.004 -32.344 1.00 80.50 283 ASP A CA 1
ATOM 2186 C C . ASP A 1 283 ? 14.609 -2.732 -32.140 1.00 80.50 283 ASP A C 1
ATOM 2188 O O . ASP A 1 283 ? 14.376 -1.929 -31.231 1.00 80.50 283 ASP A O 1
ATOM 2192 N N . GLN A 1 284 ? 15.615 -2.520 -32.996 1.00 69.75 284 GLN A N 1
ATOM 2193 C CA . GLN A 1 284 ? 16.510 -1.354 -32.896 1.00 69.75 284 GLN A CA 1
ATOM 2194 C C . GLN A 1 284 ? 15.775 -0.011 -33.081 1.00 69.75 284 GLN A C 1
ATOM 2196 O O . GLN A 1 284 ? 16.202 1.015 -32.546 1.00 69.75 284 GLN A O 1
ATOM 2201 N N . ALA A 1 285 ? 14.655 0.005 -33.809 1.00 69.19 285 ALA A N 1
ATOM 2202 C CA . ALA A 1 285 ? 13.875 1.217 -34.041 1.00 69.19 285 ALA A CA 1
ATOM 2203 C C . ALA A 1 285 ? 13.085 1.623 -32.784 1.00 69.19 285 ALA A C 1
ATOM 2205 O O . ALA A 1 285 ? 13.057 2.799 -32.418 1.00 69.19 285 ALA A O 1
ATOM 2206 N N . LEU A 1 286 ? 12.501 0.662 -32.072 1.00 66.50 286 LEU A N 1
ATOM 2207 C CA . LEU A 1 286 ? 11.805 0.849 -30.805 1.00 66.50 286 LEU A CA 1
ATOM 2208 C C . LEU A 1 286 ? 12.798 1.190 -29.686 1.00 66.50 286 LEU A C 1
ATOM 2210 O O . LEU A 1 286 ? 12.523 2.085 -28.888 1.00 66.50 286 LEU A O 1
ATOM 2214 N N . GLN A 1 287 ? 13.993 0.587 -29.707 1.00 64.44 287 GLN A N 1
ATOM 2215 C CA . GLN A 1 287 ? 15.105 0.937 -28.820 1.00 64.44 287 GLN A CA 1
ATOM 2216 C C . GLN A 1 287 ? 15.514 2.410 -28.968 1.00 64.44 287 GLN A C 1
ATOM 2218 O O . GLN A 1 287 ? 15.817 3.074 -27.976 1.00 64.44 287 GLN A O 1
ATOM 2223 N N . SER A 1 288 ? 15.490 2.948 -30.196 1.00 62.03 288 SER A N 1
ATOM 2224 C CA . SER A 1 288 ? 15.900 4.332 -30.461 1.00 62.03 288 SER A CA 1
ATOM 2225 C C . SER A 1 288 ? 15.083 5.369 -29.664 1.00 62.03 288 SER A C 1
ATOM 2227 O O . SER A 1 288 ? 15.593 6.430 -29.307 1.00 62.03 288 SER A O 1
ATOM 2229 N N . ARG A 1 289 ? 13.835 5.029 -29.309 1.00 67.62 289 ARG A N 1
ATOM 2230 C CA . ARG A 1 289 ? 12.909 5.887 -28.554 1.00 67.62 289 ARG A CA 1
ATOM 2231 C C . ARG A 1 289 ? 13.237 5.993 -27.066 1.00 67.62 289 ARG A C 1
ATOM 2233 O O . ARG A 1 289 ? 12.715 6.881 -26.399 1.00 67.62 289 ARG A O 1
ATOM 2240 N N . TRP A 1 290 ? 14.074 5.104 -26.536 1.00 66.75 290 TRP A N 1
ATOM 2241 C CA . TRP A 1 290 ? 14.459 5.113 -25.120 1.00 66.75 290 TRP A CA 1
ATOM 2242 C C . TRP A 1 290 ? 15.600 6.087 -24.833 1.00 66.75 290 TRP A C 1
ATOM 2244 O O . TRP A 1 290 ? 15.874 6.415 -23.678 1.00 66.75 290 TRP A O 1
ATOM 2254 N N . TRP A 1 291 ? 16.250 6.587 -25.882 1.00 65.06 291 TRP A N 1
ATOM 2255 C CA . TRP A 1 291 ? 17.322 7.560 -25.774 1.00 65.06 291 TRP A CA 1
ATOM 2256 C C . TRP A 1 291 ? 16.744 8.970 -25.780 1.00 65.06 291 TRP A C 1
ATOM 2258 O O . TRP A 1 291 ? 16.414 9.530 -26.822 1.00 65.06 291 TRP A O 1
ATOM 2268 N N . ASN A 1 292 ? 16.659 9.573 -24.598 1.00 59.47 292 ASN A N 1
ATOM 2269 C CA . ASN A 1 292 ? 16.508 11.018 -24.470 1.00 59.47 292 ASN A CA 1
ATOM 2270 C C . ASN A 1 292 ? 17.836 11.658 -24.033 1.00 59.47 292 ASN A C 1
ATOM 2272 O O . ASN A 1 292 ? 18.755 10.989 -23.546 1.00 59.47 292 ASN A O 1
ATOM 2276 N N . HIS A 1 293 ? 17.937 12.977 -24.214 1.00 56.00 293 HIS A N 1
ATOM 2277 C CA . HIS A 1 293 ? 19.143 13.740 -23.893 1.00 56.00 293 HIS A CA 1
ATOM 2278 C C . HIS A 1 293 ? 19.588 13.531 -22.433 1.00 56.00 293 HIS A C 1
ATOM 2280 O O . HIS A 1 293 ? 20.775 13.384 -22.170 1.00 56.00 293 HIS A O 1
ATOM 2286 N N . SER A 1 294 ? 18.652 13.413 -21.485 1.00 58.69 294 SER A N 1
ATOM 2287 C CA . SER A 1 294 ? 18.959 13.205 -20.064 1.00 58.69 294 SER A CA 1
ATOM 2288 C C . SER A 1 294 ? 19.556 11.826 -19.753 1.00 58.69 294 SER A C 1
ATOM 2290 O O . SER A 1 294 ? 20.472 11.735 -18.933 1.00 58.69 294 SER A O 1
ATOM 2292 N N . THR A 1 295 ? 19.113 10.760 -20.427 1.00 58.84 295 THR A N 1
ATOM 2293 C CA . THR A 1 295 ? 19.667 9.402 -20.258 1.00 58.84 295 THR A CA 1
ATOM 2294 C C . THR A 1 295 ? 21.121 9.339 -20.720 1.00 58.84 295 THR A C 1
ATOM 2296 O O . THR A 1 295 ? 21.974 8.781 -20.025 1.00 58.84 295 THR A O 1
ATOM 2299 N N . LEU A 1 296 ? 21.421 9.971 -21.859 1.00 60.94 296 LEU A N 1
ATOM 2300 C CA . LEU A 1 296 ? 22.780 10.053 -22.395 1.00 60.94 296 LEU A CA 1
ATOM 2301 C C . LEU A 1 296 ? 23.666 10.954 -21.529 1.00 60.94 296 LEU A C 1
ATOM 2303 O O . LEU A 1 296 ? 24.773 10.553 -21.174 1.00 60.94 296 LEU A O 1
ATOM 2307 N N . THR A 1 297 ? 23.177 12.121 -21.106 1.00 59.06 297 THR A N 1
ATOM 2308 C CA . THR A 1 297 ? 23.936 13.024 -20.231 1.00 59.06 297 THR A CA 1
ATOM 2309 C C . THR A 1 297 ? 24.319 12.340 -18.921 1.00 59.06 297 THR A C 1
ATOM 2311 O O . THR A 1 297 ? 25.491 12.376 -18.570 1.00 59.06 297 THR A O 1
ATOM 2314 N N . ASN A 1 298 ? 23.407 11.613 -18.262 1.00 57.50 298 ASN A N 1
ATOM 2315 C CA . ASN A 1 298 ? 23.717 10.845 -17.045 1.00 57.50 298 ASN A CA 1
ATOM 2316 C C . ASN A 1 298 ? 24.753 9.729 -17.262 1.00 57.50 298 ASN A C 1
ATOM 2318 O O . ASN A 1 298 ? 25.528 9.411 -16.358 1.00 57.50 298 ASN A O 1
ATOM 2322 N N . PHE A 1 299 ? 24.790 9.127 -18.454 1.00 56.09 299 PHE A N 1
ATOM 2323 C CA . PHE A 1 299 ? 25.814 8.143 -18.806 1.00 56.09 299 PHE A CA 1
ATOM 2324 C C . PHE A 1 299 ? 27.197 8.794 -18.973 1.00 56.09 299 PHE A C 1
ATOM 2326 O O . PHE A 1 299 ? 28.206 8.256 -18.510 1.00 56.09 299 PHE A O 1
ATOM 2333 N N . PHE A 1 300 ? 27.257 9.971 -19.600 1.00 55.75 300 PHE A N 1
ATOM 2334 C CA . PHE A 1 300 ? 28.518 10.669 -19.847 1.00 55.75 300 PHE A CA 1
ATOM 2335 C C . PHE A 1 300 ? 29.034 11.442 -18.620 1.00 55.75 300 PHE A C 1
ATOM 2337 O O . PHE A 1 300 ? 30.239 11.414 -18.363 1.00 55.75 300 PHE A O 1
ATOM 2344 N N . THR A 1 301 ? 28.178 12.065 -17.805 1.00 55.94 301 THR A N 1
ATOM 2345 C CA . THR A 1 301 ? 28.596 12.876 -16.641 1.00 55.94 301 THR A CA 1
ATOM 2346 C C . THR A 1 301 ? 29.247 12.045 -15.535 1.00 55.94 301 THR A C 1
ATOM 2348 O O . THR A 1 301 ? 30.271 12.464 -14.987 1.00 55.94 301 THR A O 1
ATOM 2351 N N . HIS A 1 302 ? 28.768 10.822 -15.272 1.00 48.38 302 HIS A N 1
ATOM 2352 C CA . HIS A 1 302 ? 29.432 9.912 -14.327 1.00 48.38 302 HIS A CA 1
ATOM 2353 C C . HIS A 1 302 ? 30.842 9.503 -14.779 1.00 48.38 302 HIS A C 1
ATOM 2355 O O . HIS A 1 302 ? 31.724 9.272 -13.948 1.00 48.38 302 HIS A O 1
ATOM 2361 N N . ARG A 1 303 ? 31.090 9.463 -16.093 1.00 40.16 303 ARG A N 1
ATOM 2362 C CA . ARG A 1 303 ? 32.405 9.141 -16.659 1.00 40.16 303 ARG A CA 1
ATOM 2363 C C . ARG A 1 303 ? 33.384 10.317 -16.540 1.00 40.16 303 ARG A C 1
ATOM 2365 O O . ARG A 1 303 ? 34.577 10.100 -16.318 1.00 40.16 303 ARG A O 1
ATOM 2372 N N . TYR A 1 304 ? 32.887 11.555 -16.613 1.00 35.50 304 TYR A N 1
ATOM 2373 C CA . TYR A 1 304 ? 33.716 12.756 -16.482 1.00 35.50 304 TYR A CA 1
ATOM 2374 C C . TYR A 1 304 ? 34.156 13.038 -15.040 1.00 35.50 304 TYR A C 1
ATOM 2376 O O . TYR A 1 304 ? 35.330 13.353 -14.846 1.00 35.50 304 TYR A O 1
ATOM 2384 N N . LEU A 1 305 ? 33.306 12.841 -14.021 1.00 36.50 305 LEU A N 1
ATOM 2385 C CA . LEU A 1 305 ? 33.732 13.043 -12.624 1.00 36.50 305 LEU A CA 1
ATOM 2386 C C . LEU A 1 305 ? 34.858 12.076 -12.211 1.00 36.50 305 LEU A C 1
ATOM 2388 O O . LEU A 1 305 ? 35.828 12.487 -11.570 1.00 36.50 305 LEU A O 1
ATOM 2392 N N . PHE A 1 306 ? 34.789 10.811 -12.640 1.00 32.50 306 PHE A N 1
ATOM 2393 C CA . PHE A 1 306 ? 35.823 9.821 -12.322 1.00 32.50 306 PHE A CA 1
ATOM 2394 C C . PHE A 1 306 ? 37.136 10.079 -13.077 1.00 32.50 306 PHE A C 1
ATOM 2396 O O . PHE A 1 306 ? 38.219 9.926 -12.506 1.00 32.50 306 PHE A O 1
ATOM 2403 N N . SER A 1 307 ? 37.070 10.543 -14.333 1.00 35.56 307 SER A N 1
ATOM 2404 C CA . SER A 1 307 ? 38.266 10.933 -15.095 1.00 35.56 307 SER A CA 1
ATOM 2405 C C . SER A 1 307 ? 38.919 12.213 -14.560 1.00 35.56 307 SER A C 1
ATOM 2407 O O . SER A 1 307 ? 40.138 12.355 -14.676 1.00 35.56 307 SER A O 1
ATOM 2409 N N . PHE A 1 308 ? 38.148 13.142 -13.987 1.00 33.75 308 PHE A N 1
ATOM 2410 C CA . PHE A 1 308 ? 38.684 14.387 -13.430 1.00 33.75 308 PHE A CA 1
ATOM 2411 C C . PHE A 1 308 ? 39.369 14.155 -12.072 1.00 33.75 308 PHE A C 1
ATOM 2413 O O . PHE A 1 308 ? 40.435 14.715 -11.808 1.00 33.75 308 PHE A O 1
ATOM 2420 N N . LEU A 1 309 ? 38.819 13.259 -11.243 1.00 35.44 309 LEU A N 1
ATOM 2421 C CA . LEU A 1 309 ? 39.394 12.896 -9.941 1.00 35.44 309 LEU A CA 1
ATOM 2422 C C . LEU A 1 309 ? 40.625 11.981 -10.054 1.00 35.44 309 LEU A C 1
ATOM 2424 O O . LEU A 1 309 ? 41.556 12.104 -9.257 1.00 35.44 309 LEU A O 1
ATOM 2428 N N . THR A 1 310 ? 40.692 11.113 -11.067 1.00 35.59 310 THR A N 1
ATOM 2429 C CA . THR A 1 310 ? 41.866 10.248 -11.297 1.00 35.59 310 THR A CA 1
ATOM 2430 C C . THR A 1 310 ? 43.031 10.982 -11.966 1.00 35.59 310 THR A C 1
ATOM 2432 O O . THR A 1 310 ? 44.181 10.714 -11.621 1.00 35.59 310 THR A O 1
ATOM 2435 N N . LYS A 1 311 ? 42.783 11.990 -12.821 1.00 34.25 311 LYS A N 1
ATOM 2436 C CA . LYS A 1 311 ? 43.858 12.837 -13.381 1.00 34.25 311 LYS A CA 1
ATOM 2437 C C . LYS A 1 311 ? 44.503 13.786 -12.363 1.00 34.25 311 LYS A C 1
ATOM 2439 O O . LYS A 1 311 ? 45.659 14.154 -12.550 1.00 34.25 311 LYS A O 1
ATOM 2444 N N . ARG A 1 312 ? 43.813 14.159 -11.277 1.00 33.91 312 ARG A N 1
ATOM 2445 C CA . ARG A 1 312 ? 44.379 15.025 -10.220 1.00 33.91 312 ARG A CA 1
ATOM 2446 C C . ARG A 1 312 ? 45.184 14.290 -9.139 1.00 33.91 312 ARG A C 1
ATOM 2448 O O . ARG A 1 312 ? 45.908 14.949 -8.405 1.00 33.91 312 ARG A O 1
ATOM 2455 N N . ARG A 1 313 ? 45.138 12.953 -9.056 1.00 36.25 313 ARG A N 1
ATOM 2456 C CA . ARG A 1 313 ? 45.921 12.167 -8.071 1.00 36.25 313 ARG A CA 1
ATOM 2457 C C . ARG A 1 313 ? 47.328 11.760 -8.535 1.00 36.25 313 ARG A C 1
ATOM 2459 O O . ARG A 1 313 ? 48.011 11.021 -7.837 1.00 36.25 313 ARG A O 1
ATOM 2466 N N . GLY A 1 314 ? 47.785 12.265 -9.680 1.00 33.56 314 GLY A N 1
ATOM 2467 C CA . GLY A 1 314 ? 49.100 11.968 -10.249 1.00 33.56 314 GLY A CA 1
ATOM 2468 C C . GLY A 1 314 ? 50.071 13.148 -10.252 1.00 33.56 314 GLY A C 1
ATOM 2469 O O . GLY A 1 314 ? 50.679 13.376 -11.289 1.00 33.56 314 GLY A O 1
ATOM 2470 N N . ARG A 1 315 ? 50.179 13.932 -9.165 1.00 36.97 315 ARG A N 1
ATOM 2471 C CA . ARG A 1 315 ? 51.280 14.891 -8.890 1.00 36.97 315 ARG A CA 1
ATOM 2472 C C . ARG A 1 315 ? 51.121 15.477 -7.474 1.00 36.97 315 ARG A C 1
ATOM 2474 O O . ARG A 1 315 ? 50.175 16.215 -7.237 1.00 36.97 315 ARG A O 1
ATOM 2481 N N . GLY A 1 316 ? 52.056 15.185 -6.564 1.00 30.06 316 GLY A N 1
ATOM 2482 C CA . GLY A 1 316 ? 52.232 15.928 -5.302 1.00 30.06 316 GLY A CA 1
ATOM 2483 C C . GLY A 1 316 ? 52.331 15.068 -4.037 1.00 30.06 316 GLY A C 1
ATOM 2484 O O . GLY A 1 316 ? 51.344 14.503 -3.582 1.00 30.06 316 GLY A O 1
ATOM 2485 N N . ARG A 1 317 ? 53.541 14.988 -3.470 1.00 30.34 317 ARG A N 1
ATOM 2486 C CA . ARG A 1 317 ? 53.887 14.378 -2.173 1.00 30.34 317 ARG A CA 1
ATOM 2487 C C . ARG A 1 317 ? 53.396 15.236 -0.986 1.00 30.34 317 ARG A C 1
ATOM 2489 O O . ARG A 1 317 ? 53.580 16.441 -1.022 1.00 30.34 317 ARG A O 1
ATOM 2496 N N . TRP A 1 318 ? 52.912 14.542 0.053 1.00 32.69 318 TRP A N 1
ATOM 2497 C CA . TRP A 1 318 ? 53.034 14.760 1.514 1.00 32.69 318 TRP A CA 1
ATOM 2498 C C . TRP A 1 318 ? 52.748 16.132 2.164 1.00 32.69 318 TRP A C 1
ATOM 2500 O O . TRP A 1 318 ? 53.410 17.123 1.888 1.00 32.69 318 TRP A O 1
ATOM 2510 N N . GLY A 1 319 ? 51.888 16.100 3.194 1.00 26.19 319 GLY A N 1
ATOM 2511 C CA . GLY A 1 319 ? 51.772 17.104 4.262 1.00 26.19 319 GLY A CA 1
ATOM 2512 C C . GLY A 1 319 ? 50.515 16.865 5.108 1.00 26.19 319 GLY A C 1
ATOM 2513 O O . GLY A 1 319 ? 49.416 16.899 4.572 1.00 26.19 319 GLY A O 1
ATOM 2514 N N . GLY A 1 320 ? 50.678 16.524 6.390 1.00 30.31 320 GLY A N 1
ATOM 2515 C CA . GLY A 1 320 ? 49.607 16.058 7.280 1.00 30.31 320 GLY A CA 1
ATOM 2516 C C . GLY A 1 320 ? 48.648 17.138 7.795 1.00 30.31 320 GLY A C 1
ATOM 2517 O O . GLY A 1 320 ? 48.954 18.323 7.781 1.00 30.31 320 GLY A O 1
ATOM 2518 N N . GLY A 1 321 ? 47.500 16.684 8.303 1.00 25.48 321 GLY A N 1
ATOM 2519 C CA . GLY A 1 321 ? 46.519 17.502 9.018 1.00 25.48 321 GLY A CA 1
ATOM 2520 C C . GLY A 1 321 ? 45.167 16.796 9.087 1.00 25.48 321 GLY A C 1
ATOM 2521 O O . GLY A 1 321 ? 44.516 16.603 8.065 1.00 25.48 321 GLY A O 1
ATOM 2522 N N . ARG A 1 322 ? 44.765 16.353 10.284 1.00 35.59 322 ARG A N 1
ATOM 2523 C CA . ARG A 1 322 ? 43.389 15.923 10.566 1.00 35.59 322 ARG A CA 1
ATOM 2524 C C . ARG A 1 322 ? 42.520 17.173 10.634 1.00 35.59 322 ARG A C 1
ATOM 2526 O O . ARG A 1 322 ? 42.810 18.013 11.472 1.00 35.59 322 ARG A O 1
ATOM 2533 N N . GLU A 1 323 ? 41.419 17.215 9.894 1.00 26.92 323 GLU A N 1
ATOM 2534 C CA . GLU A 1 323 ? 40.220 17.921 10.347 1.00 26.92 323 GLU A CA 1
ATOM 2535 C C . GLU A 1 323 ? 38.966 17.391 9.645 1.00 26.92 323 GLU A C 1
ATOM 2537 O O . GLU A 1 323 ? 38.952 17.106 8.448 1.00 26.92 323 GLU A O 1
ATOM 2542 N N . LYS A 1 324 ? 37.938 17.174 10.466 1.00 29.14 324 LYS A N 1
ATOM 2543 C CA . LYS A 1 324 ? 36.563 16.846 10.091 1.00 29.14 324 LYS A CA 1
ATOM 2544 C C . LYS A 1 324 ? 35.931 18.085 9.462 1.00 29.14 324 LYS A C 1
ATOM 2546 O O . LYS A 1 324 ? 36.119 19.156 10.027 1.00 29.14 324 LYS A O 1
ATOM 2551 N N . SER A 1 325 ? 35.095 17.929 8.437 1.00 25.09 325 SER A N 1
ATOM 2552 C CA . SER A 1 325 ? 33.770 18.578 8.350 1.00 25.09 325 SER A CA 1
ATOM 2553 C C . SER A 1 325 ? 33.092 18.338 6.994 1.00 25.09 325 SER A C 1
ATOM 2555 O O . SER A 1 325 ? 33.704 18.412 5.936 1.00 25.09 325 SER A O 1
ATOM 2557 N N . GLU A 1 326 ? 31.802 18.022 7.110 1.00 24.33 326 GLU A N 1
ATOM 2558 C CA . GLU A 1 326 ? 30.698 18.551 6.303 1.00 24.33 326 GLU A CA 1
ATOM 2559 C C . GLU A 1 326 ? 30.588 18.141 4.829 1.00 24.33 326 GLU A C 1
ATOM 2561 O O . GLU A 1 326 ? 31.110 18.750 3.899 1.00 24.33 326 GLU A O 1
ATOM 2566 N N . CYS A 1 327 ? 29.763 17.109 4.638 1.00 22.84 327 CYS A N 1
ATOM 2567 C CA . CYS A 1 327 ? 29.056 16.847 3.399 1.00 22.84 327 CYS A CA 1
ATOM 2568 C C . CYS A 1 327 ? 27.819 17.754 3.360 1.00 22.84 327 CYS A C 1
ATOM 2570 O O . CYS A 1 327 ? 26.841 17.518 4.066 1.00 22.84 327 CYS A O 1
ATOM 2572 N N . TYR A 1 328 ? 27.882 18.784 2.532 1.00 23.14 328 TYR A N 1
ATOM 2573 C CA . TYR A 1 328 ? 26.726 19.518 2.049 1.00 23.14 328 TYR A CA 1
ATOM 2574 C C . TYR A 1 328 ? 26.812 19.586 0.525 1.00 23.14 328 TYR A C 1
ATOM 2576 O O . TYR A 1 328 ? 27.912 19.639 -0.023 1.00 23.14 328 TYR A O 1
ATOM 2584 N N . ILE A 1 329 ? 25.624 19.667 -0.085 1.00 24.64 329 ILE A N 1
ATOM 2585 C CA . ILE A 1 329 ? 25.286 20.353 -1.345 1.00 24.64 329 ILE A CA 1
ATOM 2586 C C . ILE A 1 329 ? 24.876 19.468 -2.540 1.00 24.64 329 ILE A C 1
ATOM 2588 O O . ILE A 1 329 ? 25.708 18.924 -3.263 1.00 24.64 329 ILE A O 1
ATOM 2592 N N . VAL A 1 330 ? 23.539 19.494 -2.711 1.00 31.34 330 VAL A N 1
ATOM 2593 C CA . VAL A 1 330 ? 22.731 19.896 -3.892 1.00 31.34 330 VAL A CA 1
ATOM 2594 C C . VAL A 1 330 ? 22.372 18.839 -4.924 1.00 31.34 330 VAL A C 1
ATOM 2596 O O . VAL A 1 330 ? 23.257 18.340 -5.645 1.00 31.34 330 VAL A O 1
#

pLDDT: mean 85.44, std 19.09, range [22.84, 98.5]

Sequence (330 aa):
MGAILGDPSKPLLLSIRSGAAISMPGMMDTVLNLGLNDEVVAGLAAKSGERFAYDSYRRFLDMFGDVVMGIPHSSFEEKLEKLKSIKGVELDTKLTTSDLKELVEQYKNVYLETKGEIFPSDPKQQLLLAVKAVFDSWDSPRANKYRSINQITGLKGTAVNIQCMVFGNMGNTSGTGVLFTRNPSTGERKLYGEFLINAQGEDVVAGIRTPEDLNTMKSCMPEAYKELVENCEILEKHYKDMMDIEFTVQENRLWMLQCRAGKRTGKGAVKIAVDMTNEGLVDQALQSRWWNHSTLTNFFTHRYLFSFLTKRRGRGRWGGGREKSECYIV

Secondary structure (DSSP, 8-state):
---BTT-SSSB--EEEEEEESS--TTSS-EEEEET--HHHHHHHHHHH-HHHHHHHHHHHHHHHHHHTT---HHHHHHHHHHHHHHHT-SSGGG--HHHHHHHHHHHHHHHHHHHS------HHHHHHHHHHHHHHHTT-HHHHHHHHHTT--S---EEEEEEE---TTSSTT-EEEEEESS-TTT--SS-EEEEEET--HHHHHH-SSPPEEHHHHHHH-HHHHHHHHHHHHHHHHHHSS-EEEEEEEETTEEEEEEEEEPP--HHHHHHHHHHHHHTTSS-HHHHHTT--HHHHHHHHHHHHHHHHHHHHTSS---------------

InterPro domains:
  IPR002192 Pyruvate phosphate dikinase, AMP/ATP-binding [PF01326] (12-218)
  IPR002192 Pyruvate phosphate dikinase, AMP/ATP-binding [PF01326] (224-279)
  IPR010121 Pyruvate, phosphate dikinase [PTHR22931] (1-285)

Solvent-accessible surface area (backbone atoms only — not comparable to full-atom values): 18321 Å² total; per-residue (Å²): 137,88,55,38,77,58,32,31,92,37,62,34,38,28,28,44,34,54,47,47,96,59,92,60,87,92,63,60,69,70,40,57,57,41,31,59,31,80,60,27,34,53,31,41,16,76,75,61,37,52,52,45,26,34,50,50,45,40,50,27,54,41,47,44,30,29,68,48,67,68,41,65,58,67,66,47,48,53,55,52,52,52,52,27,62,76,70,74,44,94,52,78,86,72,58,48,53,69,53,32,54,54,46,38,56,55,49,43,47,46,35,36,75,75,71,73,38,74,69,68,58,50,35,67,59,44,50,55,46,46,55,50,32,48,57,56,46,56,71,28,72,67,39,49,49,50,31,59,77,69,68,61,73,91,75,91,67,60,45,81,44,80,41,78,61,80,50,10,44,72,38,83,50,8,14,23,35,41,35,23,54,28,27,40,67,67,23,47,91,40,78,37,48,36,31,36,70,42,25,50,69,62,44,68,73,69,58,82,49,87,72,35,52,51,65,54,46,44,70,70,32,46,67,31,39,52,53,48,55,53,49,47,52,52,47,31,66,70,72,55,43,56,35,30,36,35,36,33,24,39,76,54,40,66,42,85,75,45,76,44,81,44,79,57,38,34,57,7,49,52,42,40,54,51,51,36,39,76,69,66,68,38,54,74,75,66,51,54,73,73,66,47,74,68,45,53,46,52,46,50,51,63,52,48,58,55,54,55,57,58,65,62,72,76,74,86,84,89,83,90,82,92,78,90,80,83,94,79,85,135